Protein AF-0000000071012460 (afdb_homodimer)

Structure (mmCIF, N/CA/C/O backbone):
data_AF-0000000071012460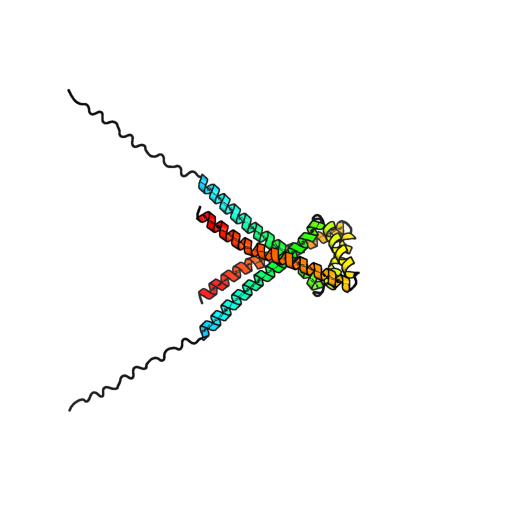-model_v1
#
loop_
_entity.id
_entity.type
_entity.pdbx_description
1 polymer 'Uncharacterized protein'
#
loop_
_atom_site.group_PDB
_atom_site.id
_atom_site.type_symbol
_atom_site.label_atom_id
_atom_site.label_alt_id
_atom_site.label_comp_id
_atom_site.label_asym_id
_atom_site.label_entity_id
_atom_site.label_seq_id
_atom_site.pdbx_PDB_ins_code
_atom_site.Cartn_x
_atom_site.Cartn_y
_atom_site.Cartn_z
_atom_site.occupancy
_atom_site.B_iso_or_equiv
_atom_site.auth_seq_id
_atom_site.auth_comp_id
_atom_site.auth_asym_id
_atom_site.auth_atom_id
_atom_site.pdbx_PDB_model_num
ATOM 1 N N . MET A 1 1 ? 62.719 70.812 33.469 1 39.38 1 MET A N 1
ATOM 2 C CA . MET A 1 1 ? 62.594 69.375 33.25 1 39.38 1 MET A CA 1
ATOM 3 C C . MET A 1 1 ? 61.188 69 32.844 1 39.38 1 MET A C 1
ATOM 5 O O . MET A 1 1 ? 60.25 69.125 33.625 1 39.38 1 MET A O 1
ATOM 9 N N . SER A 1 2 ? 60.781 69.312 31.516 1 46.72 2 SER A N 1
ATOM 10 C CA . SER A 1 2 ? 59.531 69.188 30.734 1 46.72 2 SER A CA 1
ATOM 11 C C . SER A 1 2 ? 59.094 67.75 30.609 1 46.72 2 SER A C 1
ATOM 13 O O . SER A 1 2 ? 59.844 66.938 30.125 1 46.72 2 SER A O 1
ATOM 15 N N . ALA A 1 3 ? 58.281 67.25 31.547 1 54.53 3 ALA A N 1
ATOM 16 C CA . ALA A 1 3 ? 57.594 65.938 31.547 1 54.53 3 ALA A CA 1
ATOM 17 C C . ALA A 1 3 ? 56.844 65.688 30.266 1 54.53 3 ALA A C 1
ATOM 19 O O . ALA A 1 3 ? 55.844 66.375 30 1 54.53 3 ALA A O 1
ATOM 20 N N . THR A 1 4 ? 57.5 65.438 29.062 1 51.94 4 THR A N 1
ATOM 21 C CA . THR A 1 4 ? 56.875 65 27.812 1 51.94 4 THR A CA 1
ATOM 22 C C . THR A 1 4 ? 55.969 63.781 28.062 1 51.94 4 THR A C 1
ATOM 24 O O . THR A 1 4 ? 56.438 62.719 28.422 1 51.94 4 THR A O 1
ATOM 27 N N . HIS A 1 5 ? 54.75 63.969 28.656 1 50.94 5 HIS A N 1
ATOM 28 C CA . HIS A 1 5 ? 53.719 62.938 28.672 1 50.94 5 HIS A CA 1
ATOM 29 C C . HIS A 1 5 ? 53.531 62.312 27.297 1 50.94 5 HIS A C 1
ATOM 31 O O . HIS A 1 5 ? 53.062 62.969 26.375 1 50.94 5 HIS A O 1
ATOM 37 N N . HIS A 1 6 ? 54.438 61.344 26.828 1 52.25 6 HIS A N 1
ATOM 38 C CA . HIS A 1 6 ? 54.25 60.531 25.641 1 52.25 6 HIS A CA 1
ATOM 39 C C . HIS A 1 6 ? 52.812 59.969 25.578 1 52.25 6 HIS A C 1
ATOM 41 O O . HIS A 1 6 ? 52.406 59.25 26.5 1 52.25 6 HIS A O 1
ATOM 47 N N . LEU A 1 7 ? 51.781 60.688 25.062 1 53.88 7 LEU A N 1
ATOM 48 C CA . LEU A 1 7 ? 50.469 60.219 24.672 1 53.88 7 LEU A CA 1
ATOM 49 C C . LEU A 1 7 ? 50.594 58.938 23.859 1 53.88 7 LEU A C 1
ATOM 51 O O . LEU A 1 7 ? 51.125 58.906 22.766 1 53.88 7 LEU A O 1
ATOM 55 N N . ALA A 1 8 ? 50.781 57.719 24.469 1 56.31 8 ALA A N 1
ATOM 56 C CA . ALA A 1 8 ? 50.625 56.438 23.766 1 56.31 8 ALA A CA 1
ATOM 57 C C . ALA A 1 8 ? 49.344 56.406 22.938 1 56.31 8 ALA A C 1
ATOM 59 O O . ALA A 1 8 ? 48.281 56.875 23.375 1 56.31 8 ALA A O 1
ATOM 60 N N . PRO A 1 9 ? 49.406 56.5 21.547 1 55.78 9 PRO A N 1
ATOM 61 C CA . PRO A 1 9 ? 48.219 56.375 20.734 1 55.78 9 PRO A CA 1
ATOM 62 C C . PRO A 1 9 ? 47.344 55.188 21.141 1 55.78 9 PRO A C 1
ATOM 64 O O . PRO A 1 9 ? 47.875 54.125 21.531 1 55.78 9 PRO A O 1
ATOM 67 N N . GLU A 1 10 ? 46.188 55.344 21.828 1 56.31 10 GLU A N 1
ATOM 68 C CA . GLU A 1 10 ? 45.156 54.344 22.062 1 56.31 10 GLU A CA 1
ATOM 69 C C . GLU A 1 10 ? 44.875 53.562 20.781 1 56.31 10 GLU A C 1
ATOM 71 O O . GLU A 1 10 ? 44.312 54.125 19.828 1 56.31 10 GLU A O 1
ATOM 76 N N . ILE A 1 11 ? 45.75 52.688 20.281 1 53.84 11 ILE A N 1
ATOM 77 C CA . ILE A 1 11 ? 45.406 51.781 19.188 1 53.84 11 ILE A CA 1
ATOM 78 C C . ILE A 1 11 ? 44.031 51.188 19.422 1 53.84 11 ILE A C 1
ATOM 80 O O . ILE A 1 11 ? 43.844 50.406 20.359 1 53.84 11 ILE A O 1
ATOM 84 N N . GLU A 1 12 ? 42.906 51.875 19.172 1 53.16 12 GLU A N 1
ATOM 85 C CA . GLU A 1 12 ? 41.562 51.281 19.062 1 53.16 12 GLU A CA 1
ATOM 86 C C . GLU A 1 12 ? 41.625 49.969 18.266 1 53.16 12 GLU A C 1
ATOM 88 O O . GLU A 1 12 ? 42.031 49.969 17.094 1 53.16 12 GLU A O 1
ATOM 93 N N . TRP A 1 13 ? 42 48.781 18.922 1 52.84 13 TRP A N 1
ATOM 94 C CA . TRP A 1 13 ? 41.812 47.469 18.328 1 52.84 13 TRP A CA 1
ATOM 95 C C . TRP A 1 13 ? 40.531 47.406 17.531 1 52.84 13 TRP A C 1
ATOM 97 O O . TRP A 1 13 ? 39.438 47.562 18.094 1 52.84 13 TRP A O 1
ATOM 107 N N . ILE A 1 14 ? 40.469 48.062 16.344 1 52.25 14 ILE A N 1
ATOM 108 C CA . ILE A 1 14 ? 39.375 47.781 15.445 1 52.25 14 ILE A CA 1
ATOM 109 C C . ILE A 1 14 ? 39 46.281 15.5 1 52.25 14 ILE A C 1
ATOM 111 O O . ILE A 1 14 ? 39.844 45.438 15.203 1 52.25 14 ILE A O 1
ATOM 115 N N . ALA A 1 15 ? 38.094 45.875 16.391 1 54.34 15 ALA A N 1
ATOM 116 C CA . ALA A 1 15 ? 37.531 44.531 16.391 1 54.34 15 ALA A CA 1
ATOM 117 C C . ALA A 1 15 ? 37.281 44.031 14.977 1 54.34 15 ALA A C 1
ATOM 119 O O . ALA A 1 15 ? 36.688 44.75 14.164 1 54.34 15 ALA A O 1
ATOM 120 N N . ALA A 1 16 ? 38.188 43.281 14.391 1 54.62 16 ALA A N 1
ATOM 121 C CA . ALA A 1 16 ? 37.969 42.625 13.102 1 54.62 16 ALA A CA 1
ATOM 122 C C . ALA A 1 16 ? 36.531 42.125 12.961 1 54.62 16 ALA A C 1
ATOM 124 O O . ALA A 1 16 ? 35.938 41.719 13.945 1 54.62 16 ALA A O 1
ATOM 125 N N . PRO A 1 17 ? 35.812 42.688 12.016 1 54.38 17 PRO A N 1
ATOM 126 C CA . PRO A 1 17 ? 34.438 42.156 11.789 1 54.38 17 PRO A CA 1
ATOM 127 C C . PRO A 1 17 ? 34.375 40.656 11.883 1 54.38 17 PRO A C 1
ATOM 129 O O . PRO A 1 17 ? 35.312 39.938 11.516 1 54.38 17 PRO A O 1
ATOM 132 N N . ARG A 1 18 ? 33.875 40.125 12.883 1 49.38 18 ARG A N 1
ATOM 133 C CA . ARG A 1 18 ? 33.531 38.688 12.93 1 49.38 18 ARG A CA 1
ATOM 134 C C . ARG A 1 18 ? 33 38.219 11.586 1 49.38 18 ARG A C 1
ATOM 136 O O . ARG A 1 18 ? 32.031 38.75 11.07 1 49.38 18 ARG A O 1
ATOM 143 N N . THR A 1 19 ? 33.781 37.938 10.664 1 47.59 19 THR A N 1
ATOM 144 C CA . THR A 1 19 ? 33.312 37.219 9.492 1 47.59 19 THR A CA 1
ATOM 145 C C . THR A 1 19 ? 32.281 36.156 9.898 1 47.59 19 THR A C 1
ATOM 147 O O . THR A 1 19 ? 32.594 35.281 10.719 1 47.59 19 THR A O 1
ATOM 150 N N . ARG A 1 20 ? 31.078 36.531 10.172 1 49.53 20 ARG A N 1
ATOM 151 C CA . ARG A 1 20 ? 30.031 35.531 10.273 1 49.53 20 ARG A CA 1
ATOM 152 C C . ARG A 1 20 ? 30.312 34.375 9.328 1 49.53 20 ARG A C 1
ATOM 154 O O . ARG A 1 20 ? 30.297 34.531 8.102 1 49.53 20 ARG A O 1
ATOM 161 N N . GLY A 1 21 ? 31.25 33.594 9.461 1 43.91 21 GLY A N 1
ATOM 162 C CA . GLY A 1 21 ? 31.594 32.406 8.688 1 43.91 21 GLY A CA 1
ATOM 163 C C . GLY A 1 21 ? 30.391 31.766 8.008 1 43.91 21 GLY A C 1
ATOM 164 O O . GLY A 1 21 ? 29.266 31.906 8.469 1 43.91 21 GLY A O 1
ATOM 165 N N . TRP A 1 22 ? 30.297 31.688 6.684 1 53.97 22 TRP A N 1
ATOM 166 C CA . TRP A 1 22 ? 29.422 30.984 5.742 1 53.97 22 TRP A CA 1
ATOM 167 C C . TRP A 1 22 ? 28.953 29.656 6.328 1 53.97 22 TRP A C 1
ATOM 169 O O . TRP A 1 22 ? 28.172 28.922 5.695 1 53.97 22 TRP A O 1
ATOM 179 N N . ARG A 1 23 ? 29.594 29.125 7.41 1 57.62 23 ARG A N 1
ATOM 180 C CA . ARG A 1 23 ? 29.406 27.734 7.859 1 57.62 23 ARG A CA 1
ATOM 181 C C . ARG A 1 23 ? 27.969 27.484 8.273 1 57.62 23 ARG A C 1
ATOM 183 O O . ARG A 1 23 ? 27.469 26.359 8.164 1 57.62 23 ARG A O 1
ATOM 190 N N . PRO A 1 24 ? 27.391 28.328 9.07 1 63.03 24 PRO A N 1
ATOM 191 C CA . PRO A 1 24 ? 26.078 27.953 9.602 1 63.03 24 PRO A CA 1
ATOM 192 C C . PRO A 1 24 ? 25.031 27.781 8.508 1 63.03 24 PRO A C 1
ATOM 194 O O . PRO A 1 24 ? 24.141 26.938 8.625 1 63.03 24 PRO A O 1
ATOM 197 N N . ASP A 1 25 ? 25.25 28.547 7.32 1 72.44 25 ASP A N 1
ATOM 198 C CA . ASP A 1 25 ? 24.234 28.562 6.27 1 72.44 25 ASP A CA 1
ATOM 199 C C . ASP A 1 25 ? 24.25 27.25 5.48 1 72.44 25 ASP A C 1
ATOM 201 O O . ASP A 1 25 ? 23.203 26.719 5.141 1 72.44 25 ASP A O 1
ATOM 205 N N . LEU A 1 26 ? 25.516 26.562 5.414 1 81.75 26 LEU A N 1
ATOM 206 C CA . LEU A 1 26 ? 25.594 25.297 4.695 1 81.75 26 LEU A CA 1
ATOM 207 C C . LEU A 1 26 ? 24.969 24.172 5.512 1 81.75 26 LEU A C 1
ATOM 209 O O . LEU A 1 26 ? 24.281 23.297 4.957 1 81.75 26 LEU A O 1
ATOM 213 N N . GLY A 1 27 ? 25.234 24.281 6.793 1 78.06 27 GLY A N 1
ATOM 214 C CA . GLY A 1 27 ? 24.656 23.266 7.676 1 78.06 27 GLY A CA 1
ATOM 215 C C . GLY A 1 27 ? 23.141 23.281 7.668 1 78.06 27 GLY A C 1
ATOM 216 O O . GLY A 1 27 ? 22.516 22.219 7.605 1 78.06 27 GLY A O 1
ATOM 217 N N . GLN A 1 28 ? 22.688 24.5 7.707 1 82.69 28 GLN A N 1
ATOM 218 C CA . GLN A 1 28 ? 21.234 24.656 7.668 1 82.69 28 GLN A CA 1
ATOM 219 C C . GLN A 1 28 ? 20.672 24.219 6.32 1 82.69 28 GLN A C 1
ATOM 221 O O . GLN A 1 28 ? 19.625 23.562 6.266 1 82.69 28 GLN A O 1
ATOM 226 N N . ALA A 1 29 ? 21.406 24.562 5.309 1 85.12 29 ALA A N 1
ATOM 227 C CA . ALA A 1 29 ? 20.984 24.156 3.969 1 85.12 29 ALA A CA 1
ATOM 228 C C . ALA A 1 29 ? 20.984 22.641 3.826 1 85.12 29 ALA A C 1
ATOM 230 O O . ALA A 1 29 ? 20.062 22.062 3.23 1 85.12 29 ALA A O 1
ATOM 231 N N . VAL A 1 30 ? 21.984 22 4.355 1 85.88 30 VAL A N 1
ATOM 232 C CA . VAL A 1 30 ? 22.078 20.531 4.305 1 85.88 30 VAL A CA 1
ATOM 233 C C . VAL A 1 30 ? 20.969 19.906 5.133 1 85.88 30 VAL A C 1
ATOM 235 O O . VAL A 1 30 ? 20.328 18.953 4.703 1 85.88 30 VAL A O 1
ATOM 238 N N . ALA A 1 31 ? 20.766 20.5 6.23 1 82.69 31 ALA A N 1
ATOM 239 C CA . ALA A 1 31 ? 19.703 19.984 7.098 1 82.69 31 ALA A CA 1
ATOM 240 C C . ALA A 1 31 ? 18.344 20.109 6.434 1 82.69 31 ALA A C 1
ATOM 242 O O . ALA A 1 31 ? 17.547 19.172 6.449 1 82.69 31 ALA A O 1
ATOM 243 N N . ASP A 1 32 ? 18.172 21.25 5.859 1 81.44 32 ASP A N 1
ATOM 244 C CA . ASP A 1 32 ? 16.891 21.5 5.191 1 81.44 32 ASP A CA 1
ATOM 245 C C . ASP A 1 32 ? 16.719 20.562 3.998 1 81.44 32 ASP A C 1
ATOM 247 O O . ASP A 1 32 ? 15.633 20.016 3.789 1 81.44 32 ASP A O 1
ATOM 251 N N . THR A 1 33 ? 17.719 20.359 3.289 1 86.88 33 THR A N 1
ATOM 252 C CA . THR A 1 33 ? 17.641 19.484 2.121 1 86.88 33 THR A CA 1
ATOM 253 C C . THR A 1 33 ? 17.422 18.031 2.543 1 86.88 33 THR A C 1
ATOM 255 O O . THR A 1 33 ? 16.656 17.297 1.907 1 86.88 33 THR A O 1
ATOM 258 N N . SER A 1 34 ? 18.125 17.672 3.541 1 86.94 34 SER A N 1
ATOM 259 C CA . SER A 1 34 ? 17.969 16.312 4.035 1 86.94 34 SER A CA 1
ATOM 260 C C . SER A 1 34 ? 16.547 16.047 4.512 1 86.94 34 SER A C 1
ATOM 262 O O . SER A 1 34 ? 15.992 14.977 4.27 1 86.94 34 SER A O 1
ATOM 264 N N . TYR A 1 35 ? 16.078 17.062 5.156 1 81.88 35 TYR A N 1
ATOM 265 C CA . TYR A 1 35 ? 14.719 16.938 5.645 1 81.88 35 TYR A CA 1
ATOM 266 C C . TYR A 1 35 ? 13.742 16.766 4.484 1 81.88 35 TYR A C 1
ATOM 268 O O . TYR A 1 35 ? 12.891 15.867 4.512 1 81.88 35 TYR A O 1
ATOM 276 N N . VAL A 1 36 ? 13.844 17.531 3.508 1 81.5 36 VAL A N 1
ATOM 277 C CA . VAL A 1 36 ? 12.984 17.469 2.334 1 81.5 36 VAL A CA 1
ATOM 278 C C . VAL A 1 36 ? 13.156 16.109 1.641 1 81.5 36 VAL A C 1
ATOM 280 O O . VAL A 1 36 ? 12.18 15.484 1.229 1 81.5 36 VAL A O 1
ATOM 283 N N . ALA A 1 37 ? 14.383 15.688 1.578 1 86.12 37 ALA A N 1
ATOM 284 C CA . ALA A 1 37 ? 14.664 14.414 0.926 1 86.12 37 ALA A CA 1
ATOM 285 C C . ALA A 1 37 ? 14.023 13.258 1.679 1 86.12 37 ALA A C 1
ATOM 287 O O . ALA A 1 37 ? 13.484 12.328 1.064 1 86.12 37 ALA A O 1
ATOM 288 N N . LEU A 1 38 ? 14.086 13.367 2.938 1 83.38 38 LEU A N 1
ATOM 289 C CA . LEU A 1 38 ? 13.508 12.312 3.758 1 83.38 38 LEU A CA 1
ATOM 290 C C . LEU A 1 38 ? 11.992 12.289 3.621 1 83.38 38 LEU A C 1
ATOM 292 O O . LEU A 1 38 ? 11.391 11.219 3.461 1 83.38 38 LEU A O 1
ATOM 296 N N . ARG A 1 39 ? 11.414 13.469 3.602 1 81.88 39 ARG A N 1
ATOM 297 C CA . ARG A 1 39 ? 9.969 13.57 3.459 1 81.88 39 ARG A CA 1
ATOM 298 C C . ARG A 1 39 ? 9.516 13.062 2.096 1 81.88 39 ARG A C 1
ATOM 300 O O . ARG A 1 39 ? 8.516 12.344 1.996 1 81.88 39 ARG A O 1
ATOM 307 N N . LEU A 1 40 ? 10.258 13.375 1.138 1 83.94 40 LEU A N 1
ATOM 308 C CA . LEU A 1 40 ? 9.938 12.945 -0.221 1 83.94 40 LEU A CA 1
ATOM 309 C C . LEU A 1 40 ? 10.109 11.438 -0.374 1 83.94 40 LEU A C 1
ATOM 311 O O . LEU A 1 40 ? 9.32 10.781 -1.055 1 83.94 40 LEU A O 1
ATOM 315 N N . SER A 1 41 ? 11.102 11.023 0.228 1 90.5 41 SER A N 1
ATOM 316 C CA . SER A 1 41 ? 11.336 9.586 0.166 1 90.5 41 SER A CA 1
ATOM 317 C C . SER A 1 41 ? 10.227 8.812 0.868 1 90.5 41 SER A C 1
ATOM 319 O O . SER A 1 41 ? 9.766 7.781 0.368 1 90.5 41 SER A O 1
ATOM 321 N N . GLY A 1 42 ? 9.836 9.281 1.97 1 87.12 42 GLY A N 1
ATOM 322 C CA . GLY A 1 42 ? 8.734 8.664 2.68 1 87.12 42 GLY A CA 1
ATOM 323 C C . GLY A 1 42 ? 7.434 8.68 1.892 1 87.12 42 GLY A C 1
ATOM 324 O O . GLY A 1 42 ? 6.715 7.676 1.854 1 87.12 42 GLY A O 1
ATOM 325 N N . TRP A 1 43 ? 7.184 9.836 1.374 1 87.94 43 TRP A N 1
ATOM 326 C CA . TRP A 1 43 ? 5.992 9.969 0.545 1 87.94 43 TRP A CA 1
ATOM 327 C C . TRP A 1 43 ? 6.043 9.016 -0.643 1 87.94 43 TRP A C 1
ATOM 329 O O . TRP A 1 43 ? 5.055 8.344 -0.949 1 87.94 43 TRP A O 1
ATOM 339 N N . LEU A 1 44 ? 7.148 8.859 -1.276 1 92.06 44 LEU A N 1
ATOM 340 C CA . LEU A 1 44 ? 7.328 7.992 -2.438 1 92.06 44 LEU A CA 1
ATOM 341 C C . LEU A 1 44 ? 7.184 6.527 -2.051 1 92.06 44 LEU A C 1
ATOM 343 O O . LEU A 1 44 ? 6.531 5.754 -2.758 1 92.06 44 LEU A O 1
ATOM 347 N N . LEU A 1 45 ? 7.828 6.223 -0.978 1 93.62 45 LEU A N 1
ATOM 348 C CA . LEU A 1 45 ? 7.742 4.852 -0.487 1 93.62 45 LEU A CA 1
ATOM 349 C C . LEU A 1 45 ? 6.305 4.5 -0.117 1 93.62 45 LEU A C 1
ATOM 351 O O . LEU A 1 45 ? 5.801 3.439 -0.501 1 93.62 45 LEU A O 1
ATOM 355 N N . GLY A 1 46 ? 5.703 5.395 0.58 1 93.88 46 GLY A N 1
ATOM 356 C CA . GLY A 1 46 ? 4.309 5.184 0.938 1 93.88 46 GLY A CA 1
ATOM 357 C C . GLY A 1 46 ? 3.395 5.074 -0.266 1 93.88 46 GLY A C 1
ATOM 358 O O . GLY A 1 46 ? 2.504 4.223 -0.3 1 93.88 46 GLY A O 1
ATOM 359 N N . THR A 1 47 ? 3.602 5.934 -1.223 1 95.81 47 THR A N 1
ATOM 360 C CA . THR A 1 47 ? 2.812 5.906 -2.449 1 95.81 47 THR A CA 1
ATOM 361 C C . THR A 1 47 ? 3.057 4.613 -3.223 1 95.81 47 THR A C 1
ATOM 363 O O . THR A 1 47 ? 2.117 3.998 -3.729 1 95.81 47 THR A O 1
ATOM 366 N N . GLY A 1 48 ? 4.32 4.281 -3.275 1 97.12 48 GLY A N 1
ATOM 367 C CA . GLY A 1 48 ? 4.664 3.037 -3.941 1 97.12 48 GLY A CA 1
ATOM 368 C C . GLY A 1 48 ? 4.031 1.819 -3.297 1 97.12 48 GLY A C 1
ATOM 369 O O . GLY A 1 48 ? 3.465 0.969 -3.988 1 97.12 48 GLY A O 1
ATOM 370 N N . LEU A 1 49 ? 4.098 1.767 -1.993 1 97.44 49 LEU A N 1
ATOM 371 C CA . LEU A 1 49 ? 3.5 0.652 -1.266 1 97.44 49 LEU A CA 1
ATOM 372 C C . LEU A 1 49 ? 1.985 0.631 -1.449 1 97.44 49 LEU A C 1
ATOM 374 O O . LEU A 1 49 ? 1.4 -0.427 -1.694 1 97.44 49 LEU A O 1
ATOM 378 N N . ALA A 1 50 ? 1.434 1.746 -1.368 1 97.62 50 ALA A N 1
ATOM 379 C CA . ALA A 1 50 ? -0.014 1.83 -1.541 1 97.62 50 ALA A CA 1
ATOM 380 C C . ALA A 1 50 ? -0.422 1.42 -2.953 1 97.62 50 ALA A C 1
ATOM 382 O O . ALA A 1 50 ? -1.46 0.781 -3.146 1 97.62 50 ALA A O 1
ATOM 383 N N . SER A 1 51 ? 0.337 1.854 -3.891 1 97.75 51 SER A N 1
ATOM 384 C CA . SER A 1 51 ? 0.027 1.5 -5.273 1 97.75 51 SER A CA 1
ATOM 385 C C . SER A 1 51 ? 0.11 -0.008 -5.488 1 97.75 51 SER A C 1
ATOM 387 O O . SER A 1 51 ? -0.702 -0.581 -6.219 1 97.75 51 SER A O 1
ATOM 389 N N . LEU A 1 52 ? 1.096 -0.629 -4.895 1 97.88 52 LEU A N 1
ATOM 390 C CA . LEU A 1 52 ? 1.164 -2.086 -4.938 1 97.88 52 LEU A CA 1
ATOM 391 C C . LEU A 1 52 ? -0.054 -2.707 -4.262 1 97.88 52 LEU A C 1
ATOM 393 O O . LEU A 1 52 ? -0.567 -3.73 -4.719 1 97.88 52 LEU A O 1
ATOM 397 N N . GLY A 1 53 ? -0.468 -2.15 -3.189 1 98.19 53 GLY A N 1
ATOM 398 C CA . GLY A 1 53 ? -1.682 -2.588 -2.52 1 98.19 53 GLY A CA 1
ATOM 399 C C . GLY A 1 53 ? -2.916 -2.49 -3.396 1 98.19 53 GLY A C 1
ATOM 400 O O . GLY A 1 53 ? -3.742 -3.406 -3.42 1 98.19 53 GLY A O 1
ATOM 401 N N . VAL A 1 54 ? -3.014 -1.426 -4.102 1 97.38 54 VAL A N 1
ATOM 402 C CA . VAL A 1 54 ? -4.137 -1.245 -5.02 1 97.38 54 VAL A CA 1
ATOM 403 C C . VAL A 1 54 ? -4.102 -2.326 -6.098 1 97.38 54 VAL A C 1
ATOM 405 O O . VAL A 1 54 ? -5.141 -2.881 -6.461 1 97.38 54 VAL A O 1
ATOM 408 N N . PHE A 1 55 ? -2.924 -2.584 -6.578 1 97.06 55 PHE A N 1
ATOM 409 C CA . PHE A 1 55 ? -2.75 -3.645 -7.566 1 97.06 55 PHE A CA 1
ATOM 410 C C . PHE A 1 55 ? -3.229 -4.98 -7.016 1 97.06 55 PHE A C 1
ATOM 412 O O . PHE A 1 55 ? -3.932 -5.727 -7.699 1 97.06 55 PHE A O 1
ATOM 419 N N . ALA A 1 56 ? -2.922 -5.262 -5.789 1 96.38 56 ALA A N 1
ATOM 420 C CA . ALA A 1 56 ? -3.369 -6.488 -5.133 1 96.38 56 ALA A CA 1
ATOM 421 C C . ALA A 1 56 ? -4.887 -6.504 -4.977 1 96.38 56 ALA A C 1
ATOM 423 O O . ALA A 1 56 ? -5.523 -7.547 -5.152 1 96.38 56 ALA A O 1
ATOM 424 N N . LEU A 1 57 ? -5.492 -5.379 -4.676 1 96.25 57 LEU A N 1
ATOM 425 C CA . LEU A 1 57 ? -6.938 -5.277 -4.516 1 96.25 57 LEU A CA 1
ATOM 426 C C . LEU A 1 57 ? -7.652 -5.582 -5.828 1 96.25 57 LEU A C 1
ATOM 428 O O . LEU A 1 57 ? -8.758 -6.125 -5.824 1 96.25 57 LEU A O 1
ATOM 432 N N . PHE A 1 58 ? -7.066 -5.211 -6.93 1 95.81 58 PHE A N 1
ATOM 433 C CA . PHE A 1 58 ? -7.629 -5.539 -8.234 1 95.81 58 PHE A CA 1
ATOM 434 C C . PHE A 1 58 ? -7.824 -7.043 -8.375 1 95.81 58 PHE A C 1
ATOM 436 O O . PHE A 1 58 ? -8.883 -7.496 -8.812 1 95.81 58 PHE A O 1
ATOM 443 N N . PHE A 1 59 ? -6.812 -7.828 -7.969 1 95.94 59 PHE A N 1
ATOM 444 C CA . PHE A 1 59 ? -6.922 -9.281 -8.07 1 95.94 59 PHE A CA 1
ATOM 445 C C . PHE A 1 59 ? -7.949 -9.812 -7.078 1 95.94 59 PHE A C 1
ATOM 447 O O . PHE A 1 59 ? -8.633 -10.797 -7.355 1 95.94 59 PHE A O 1
ATOM 454 N N . LEU A 1 60 ? -8.055 -9.195 -5.898 1 96.19 60 LEU A N 1
ATOM 455 C CA . LEU A 1 60 ? -9.094 -9.578 -4.945 1 96.19 60 LEU A CA 1
ATOM 456 C C . LEU A 1 60 ? -10.484 -9.344 -5.527 1 96.19 60 LEU A C 1
ATOM 458 O O . LEU A 1 60 ? -11.375 -10.18 -5.383 1 96.19 60 LEU A O 1
ATOM 462 N N . MET A 1 61 ? -10.578 -8.25 -6.195 1 97 61 MET A N 1
ATOM 463 C CA . MET A 1 61 ? -11.852 -7.918 -6.824 1 97 61 MET A CA 1
ATOM 464 C C . MET A 1 61 ? -12.188 -8.906 -7.938 1 97 61 MET A C 1
ATOM 466 O O . MET A 1 61 ? -13.328 -9.344 -8.062 1 97 61 MET A O 1
ATOM 470 N N . LEU A 1 62 ? -11.234 -9.25 -8.711 1 95.81 62 LEU A N 1
ATOM 471 C CA . LEU A 1 62 ? -11.422 -10.25 -9.758 1 95.81 62 LEU A CA 1
ATOM 472 C C . LEU A 1 62 ? -11.875 -11.578 -9.164 1 95.81 62 LEU A C 1
ATOM 474 O O . LEU A 1 62 ? -12.648 -12.312 -9.789 1 95.81 62 LEU A O 1
ATOM 478 N N . GLY A 1 63 ? -11.383 -11.898 -8.039 1 97.81 63 GLY A N 1
ATOM 479 C CA . GLY A 1 63 ? -11.719 -13.141 -7.363 1 97.81 63 GLY A CA 1
ATOM 480 C C . GLY A 1 63 ? -12.969 -13.031 -6.512 1 97.81 63 GLY A C 1
ATOM 481 O O . GLY A 1 63 ? -13.211 -13.875 -5.641 1 97.81 63 GLY A O 1
ATOM 482 N N . ASN A 1 64 ? -13.656 -11.938 -6.664 1 97.25 64 ASN A N 1
ATOM 483 C CA . ASN A 1 64 ? -14.906 -11.688 -5.949 1 97.25 64 ASN A CA 1
ATOM 484 C C . ASN A 1 64 ? -14.688 -11.633 -4.438 1 97.25 64 ASN A C 1
ATOM 486 O O . ASN A 1 64 ? -15.523 -12.102 -3.668 1 97.25 64 ASN A O 1
ATOM 490 N N . PHE A 1 65 ? -13.602 -11.359 -4.078 1 95.62 65 PHE A N 1
ATOM 491 C CA . PHE A 1 65 ? -13.211 -11.156 -2.688 1 95.62 65 PHE A CA 1
ATOM 492 C C . PHE A 1 65 ? -13.266 -12.477 -1.919 1 95.62 65 PHE A C 1
ATOM 494 O O . PHE A 1 65 ? -13.516 -12.484 -0.712 1 95.62 65 PHE A O 1
ATOM 501 N N . THR A 1 66 ? -13.039 -13.539 -2.676 1 96.56 66 THR A N 1
ATOM 502 C CA . THR A 1 66 ? -12.867 -14.852 -2.055 1 96.56 66 THR A CA 1
ATOM 503 C C . THR A 1 66 ? -11.422 -15.32 -2.17 1 96.56 66 THR A C 1
ATOM 505 O O . THR A 1 66 ? -10.758 -15.062 -3.174 1 96.56 66 THR A O 1
ATOM 508 N N . PRO A 1 67 ? -10.984 -16.047 -1.145 1 96.56 67 PRO A N 1
ATOM 509 C CA . PRO A 1 67 ? -9.617 -16.562 -1.233 1 96.56 67 PRO A CA 1
ATOM 510 C C . PRO A 1 67 ? -9.414 -17.484 -2.432 1 96.56 67 PRO A C 1
ATOM 512 O O . PRO A 1 67 ? -8.398 -17.391 -3.127 1 96.56 67 PRO A O 1
ATOM 515 N N . LEU A 1 68 ? -10.375 -18.344 -2.633 1 97.12 68 LEU A N 1
ATOM 516 C CA . LEU A 1 68 ? -10.258 -19.281 -3.748 1 97.12 68 LEU A CA 1
ATOM 517 C C . LEU A 1 68 ? -10.195 -18.531 -5.078 1 97.12 68 LEU A C 1
ATOM 519 O O . LEU A 1 68 ? -9.367 -18.859 -5.938 1 97.12 68 LEU A O 1
ATOM 523 N N . GLY A 1 69 ? -11.047 -17.578 -5.242 1 97.44 69 GLY A N 1
ATOM 524 C CA . GLY A 1 69 ? -11.023 -16.781 -6.457 1 97.44 69 GLY A CA 1
ATOM 525 C C . GLY A 1 69 ? -9.719 -16.031 -6.648 1 97.44 69 GLY A C 1
ATOM 526 O O . GLY A 1 69 ? -9.148 -16.031 -7.742 1 97.44 69 GLY A O 1
ATOM 527 N N . PHE A 1 70 ? -9.297 -15.461 -5.598 1 97.44 70 PHE A N 1
ATOM 528 C CA . PHE A 1 70 ? -8.055 -14.703 -5.641 1 97.44 70 PHE A CA 1
ATOM 529 C C . PHE A 1 70 ? -6.887 -15.594 -6.039 1 97.44 70 PHE A C 1
ATOM 531 O O . PHE A 1 70 ? -6.172 -15.297 -7 1 97.44 70 PHE A O 1
ATOM 538 N N . PHE A 1 71 ? -6.684 -16.734 -5.434 1 97.94 71 PHE A N 1
ATOM 539 C CA . PHE A 1 71 ? -5.543 -17.625 -5.648 1 97.94 71 PHE A CA 1
ATOM 540 C C . PHE A 1 71 ? -5.648 -18.312 -6.996 1 97.94 71 PHE A C 1
ATOM 542 O O . PHE A 1 71 ? -4.633 -18.609 -7.629 1 97.94 71 PHE A O 1
ATOM 549 N N . SER A 1 72 ? -6.871 -18.531 -7.496 1 97.88 72 SER A N 1
ATOM 550 C CA . SER A 1 72 ? -7.035 -19.094 -8.836 1 97.88 72 SER A CA 1
ATOM 551 C C . SER A 1 72 ? -6.516 -18.125 -9.898 1 97.88 72 SER A C 1
ATOM 553 O O . SER A 1 72 ? -5.801 -18.531 -10.82 1 97.88 72 SER A O 1
ATOM 555 N N . HIS A 1 73 ? -6.812 -16.875 -9.68 1 96.75 73 HIS A N 1
ATOM 556 C CA . HIS A 1 73 ? -6.387 -15.867 -10.656 1 96.75 73 HIS A CA 1
ATOM 557 C C . HIS A 1 73 ? -4.875 -15.672 -10.625 1 96.75 73 HIS A C 1
ATOM 559 O O . HIS A 1 73 ? -4.227 -15.641 -11.672 1 96.75 73 HIS A O 1
ATOM 565 N N . ILE A 1 74 ? -4.293 -15.555 -9.484 1 96.12 74 ILE A N 1
ATOM 566 C CA . ILE A 1 74 ? -2.854 -15.32 -9.422 1 96.12 74 ILE A CA 1
ATOM 567 C C . ILE A 1 74 ? -2.104 -16.594 -9.805 1 96.12 74 ILE A C 1
ATOM 569 O O . ILE A 1 74 ? -1.029 -16.531 -10.406 1 96.12 74 ILE A O 1
ATOM 573 N N . GLY A 1 75 ? -2.68 -17.781 -9.43 1 97.25 75 GLY A N 1
ATOM 574 C CA . GLY A 1 75 ? -2.104 -19.031 -9.883 1 97.25 75 GLY A CA 1
ATOM 575 C C . GLY A 1 75 ? -2.059 -19.156 -11.398 1 97.25 75 GLY A C 1
ATOM 576 O O . GLY A 1 75 ? -1.034 -19.547 -11.961 1 97.25 75 GLY A O 1
ATOM 577 N N . ASN A 1 76 ? -3.193 -18.828 -12 1 97.38 76 ASN A N 1
ATOM 578 C CA . ASN A 1 76 ? -3.277 -18.875 -13.461 1 97.38 76 ASN A CA 1
ATOM 579 C C . ASN A 1 76 ? -2.299 -17.906 -14.109 1 97.38 76 ASN A C 1
ATOM 581 O O . ASN A 1 76 ? -1.6 -18.25 -15.055 1 97.38 76 ASN A O 1
ATOM 585 N N . LEU A 1 77 ? -2.225 -16.75 -13.57 1 96.88 77 LEU A N 1
ATOM 586 C CA . LEU A 1 77 ? -1.321 -15.727 -14.086 1 96.88 77 LEU A CA 1
ATOM 587 C C . LEU A 1 77 ? 0.132 -16.172 -13.953 1 96.88 77 LEU A C 1
ATOM 589 O O . LEU A 1 77 ? 0.915 -16.031 -14.898 1 96.88 77 LEU A O 1
ATOM 593 N N . GLY A 1 78 ? 0.491 -16.688 -12.805 1 97.69 78 GLY A N 1
ATOM 594 C CA . GLY A 1 78 ? 1.85 -17.156 -12.586 1 97.69 78 GLY A CA 1
ATOM 595 C C . GLY A 1 78 ? 2.24 -18.297 -13.5 1 97.69 78 GLY A C 1
ATOM 596 O O . GLY A 1 78 ? 3.324 -18.297 -14.086 1 97.69 78 GLY A O 1
ATOM 597 N N . THR A 1 79 ? 1.368 -19.219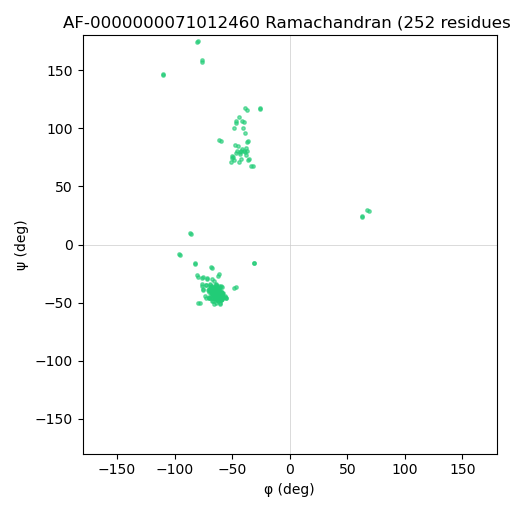 -13.641 1 96.81 79 THR A N 1
ATOM 598 C CA . THR A 1 79 ? 1.627 -20.375 -14.469 1 96.81 79 THR A CA 1
ATOM 599 C C . THR A 1 79 ? 1.797 -19.984 -15.93 1 96.81 79 THR A C 1
ATOM 601 O O . THR A 1 79 ? 2.729 -20.438 -16.594 1 96.81 79 THR A O 1
ATOM 604 N N . ARG A 1 80 ? 0.97 -19.078 -16.375 1 97.44 80 ARG A N 1
ATOM 605 C CA . ARG A 1 80 ? 1.045 -18.641 -17.766 1 97.44 80 ARG A CA 1
ATOM 606 C C . ARG A 1 80 ? 2.312 -17.812 -18.016 1 97.44 80 ARG A C 1
ATOM 608 O O . ARG A 1 80 ? 2.924 -17.922 -19.078 1 97.44 80 ARG A O 1
ATOM 615 N N . PHE A 1 81 ? 2.645 -17 -17.047 1 98.12 81 PHE A N 1
ATOM 616 C CA . PHE A 1 81 ? 3.85 -16.203 -17.188 1 98.12 81 PHE A CA 1
ATOM 617 C C . PHE A 1 81 ? 5.086 -17.078 -17.281 1 98.12 81 PHE A C 1
ATOM 619 O O . PHE A 1 81 ? 5.945 -16.859 -18.141 1 98.12 81 PHE A O 1
ATOM 626 N N . VAL A 1 82 ? 5.168 -18.078 -16.391 1 97.12 82 VAL A N 1
ATOM 627 C CA . VAL A 1 82 ? 6.336 -18.938 -16.328 1 97.12 82 VAL A CA 1
ATOM 628 C C . VAL A 1 82 ? 6.426 -19.797 -17.594 1 97.12 82 VAL A C 1
ATOM 630 O O . VAL A 1 82 ? 7.523 -20.062 -18.078 1 97.12 82 VAL A O 1
ATOM 633 N N . ALA A 1 83 ? 5.348 -20.094 -18.156 1 97.5 83 ALA A N 1
ATOM 634 C CA . ALA A 1 83 ? 5.293 -20.953 -19.344 1 97.5 83 ALA A CA 1
ATOM 635 C C . ALA A 1 83 ? 5.57 -20.156 -20.609 1 97.5 83 ALA A C 1
ATOM 637 O O . ALA A 1 83 ? 5.879 -20.734 -21.656 1 97.5 83 ALA A O 1
ATOM 638 N N . ALA A 1 84 ? 5.488 -18.844 -20.531 1 97.88 84 ALA A N 1
ATOM 639 C CA . ALA A 1 84 ? 5.602 -18 -21.719 1 97.88 84 ALA A CA 1
ATOM 640 C C . ALA A 1 84 ? 7.055 -17.875 -22.172 1 97.88 84 ALA A C 1
ATOM 642 O O . ALA A 1 84 ? 7.973 -18.016 -21.359 1 97.88 84 ALA A O 1
ATOM 643 N N . ASP A 1 85 ? 7.262 -17.531 -23.422 1 97.25 85 ASP A N 1
ATOM 644 C CA . ASP A 1 85 ? 8.609 -17.281 -23.938 1 97.25 85 ASP A CA 1
ATOM 645 C C . ASP A 1 85 ? 9.078 -15.875 -23.562 1 97.25 85 ASP A C 1
ATOM 647 O O . ASP A 1 85 ? 8.312 -15.078 -23.016 1 97.25 85 ASP A O 1
ATOM 651 N N . GLU A 1 86 ? 10.273 -15.625 -23.875 1 96.56 86 GLU A N 1
ATOM 652 C CA . GLU A 1 86 ? 10.914 -14.398 -23.406 1 96.56 86 GLU A CA 1
ATOM 653 C C . GLU A 1 86 ? 10.234 -13.164 -24 1 96.56 86 GLU A C 1
ATOM 655 O O . GLU A 1 86 ? 10.062 -12.156 -23.312 1 96.56 86 GLU A O 1
ATOM 660 N N . ALA A 1 87 ? 9.867 -13.219 -25.219 1 97.06 87 ALA A N 1
ATOM 661 C CA . ALA A 1 87 ? 9.234 -12.086 -25.891 1 97.06 87 ALA A CA 1
ATOM 662 C C . ALA A 1 87 ? 7.879 -11.766 -25.266 1 97.06 87 ALA A C 1
ATOM 664 O O . ALA A 1 87 ? 7.547 -10.594 -25.062 1 97.06 87 ALA A O 1
ATOM 665 N N . ARG A 1 88 ? 7.148 -12.734 -24.984 1 97.56 88 ARG A N 1
ATOM 666 C CA . ARG A 1 88 ? 5.832 -12.57 -24.375 1 97.56 88 ARG A CA 1
ATOM 667 C C . ARG A 1 88 ? 5.953 -12.055 -22.953 1 97.56 88 ARG A C 1
ATOM 669 O O . ARG A 1 88 ? 5.156 -11.227 -22.516 1 97.56 88 ARG A O 1
ATOM 676 N N . ARG A 1 89 ? 6.945 -12.484 -22.234 1 97.62 89 ARG A N 1
ATOM 677 C CA . ARG A 1 89 ? 7.191 -11.984 -20.891 1 97.62 89 ARG A CA 1
ATOM 678 C C . ARG A 1 89 ? 7.531 -10.5 -20.906 1 97.62 89 ARG A C 1
ATOM 680 O O . ARG A 1 89 ? 7.035 -9.734 -20.078 1 97.62 89 ARG A O 1
ATOM 687 N N . ALA A 1 90 ? 8.32 -10.211 -21.844 1 96.94 90 ALA A N 1
ATOM 688 C CA . ALA A 1 90 ? 8.719 -8.812 -21.969 1 96.94 90 ALA A CA 1
ATOM 689 C C . ALA A 1 90 ? 7.516 -7.926 -22.281 1 96.94 90 ALA A C 1
ATOM 691 O O . ALA A 1 90 ? 7.375 -6.84 -21.703 1 96.94 90 ALA A O 1
ATOM 692 N N . ALA A 1 91 ? 6.691 -8.445 -23.125 1 97.12 91 ALA A N 1
ATOM 693 C CA . ALA A 1 91 ? 5.488 -7.699 -23.484 1 97.12 91 ALA A CA 1
ATOM 694 C C . ALA A 1 91 ? 4.551 -7.562 -22.281 1 97.12 91 ALA A C 1
ATOM 696 O O . ALA A 1 91 ? 3.986 -6.488 -22.062 1 97.12 91 ALA A O 1
ATOM 697 N N . PHE A 1 92 ? 4.418 -8.633 -21.625 1 97.94 92 PHE A N 1
ATOM 698 C CA . PHE A 1 92 ? 3.57 -8.617 -20.438 1 97.94 92 PHE A CA 1
ATOM 699 C C . PHE A 1 92 ? 4.113 -7.648 -19.391 1 97.94 92 PHE A C 1
ATOM 701 O O . PHE A 1 92 ? 3.359 -6.863 -18.812 1 97.94 92 PHE A O 1
ATOM 708 N N . MET A 1 93 ? 5.406 -7.605 -19.203 1 97.06 93 MET A N 1
ATOM 709 C CA . MET A 1 93 ? 6.004 -6.719 -18.219 1 97.06 93 MET A CA 1
ATOM 710 C C . MET A 1 93 ? 5.844 -5.258 -18.625 1 97.06 93 MET A C 1
ATOM 712 O O . MET A 1 93 ? 5.691 -4.387 -17.766 1 97.06 93 MET A O 1
ATOM 716 N N . GLY A 1 94 ? 5.93 -5.043 -19.891 1 97.12 94 GLY A N 1
ATOM 717 C CA . GLY A 1 94 ? 5.602 -3.711 -20.375 1 97.12 94 GLY A CA 1
ATOM 718 C C . GLY A 1 94 ? 4.223 -3.248 -19.953 1 97.12 94 GLY A C 1
ATOM 719 O O . GLY A 1 94 ? 4.051 -2.113 -19.5 1 97.12 94 GLY A O 1
ATOM 720 N N . GLN A 1 95 ? 3.271 -4.168 -20.125 1 97.19 95 GLN A N 1
ATOM 721 C CA . GLN A 1 95 ? 1.902 -3.855 -19.734 1 97.19 95 GLN A CA 1
ATOM 722 C C . GLN A 1 95 ? 1.799 -3.658 -18.219 1 97.19 95 GLN A C 1
ATOM 724 O O . GLN A 1 95 ? 1.114 -2.746 -17.75 1 97.19 95 GLN A O 1
ATOM 729 N N . VAL A 1 96 ? 2.432 -4.5 -17.438 1 96.88 96 VAL A N 1
ATOM 730 C CA . VAL A 1 96 ? 2.414 -4.402 -15.984 1 96.88 96 VAL A CA 1
ATOM 731 C C . VAL A 1 96 ? 2.986 -3.055 -15.555 1 96.88 96 VAL A C 1
ATOM 733 O O . VAL A 1 96 ? 2.441 -2.398 -14.664 1 96.88 96 VAL A O 1
ATOM 736 N N . HIS A 1 97 ? 4.066 -2.57 -16.219 1 96.38 97 HIS A N 1
ATOM 737 C CA . HIS A 1 97 ? 4.688 -1.293 -15.875 1 96.38 97 HIS A CA 1
ATOM 738 C C . HIS A 1 97 ? 3.746 -0.13 -16.188 1 96.38 97 HIS A C 1
ATOM 740 O O . HIS A 1 97 ? 3.656 0.822 -15.406 1 96.38 97 HIS A O 1
ATOM 746 N N . VAL A 1 98 ? 3.027 -0.242 -17.219 1 97.56 98 VAL A N 1
ATOM 747 C CA . VAL A 1 98 ? 2.082 0.807 -17.594 1 97.56 98 VAL A CA 1
ATOM 748 C C . VAL A 1 98 ? 0.959 0.873 -16.562 1 97.56 98 VAL A C 1
ATOM 750 O O . VAL A 1 98 ? 0.624 1.952 -16.062 1 97.56 98 VAL A O 1
ATOM 753 N N . VAL A 1 99 ? 0.414 -0.26 -16.25 1 97.81 99 VAL A N 1
ATOM 754 C CA . VAL A 1 99 ? -0.681 -0.326 -15.289 1 97.81 99 VAL A CA 1
ATOM 755 C C . VAL A 1 99 ? -0.209 0.196 -13.938 1 97.81 99 VAL A C 1
ATOM 757 O O . VAL A 1 99 ? -0.889 1.011 -13.305 1 97.81 99 VAL A O 1
ATOM 760 N N . GLN A 1 100 ? 0.983 -0.277 -13.555 1 97.88 100 GLN A N 1
ATOM 761 C CA . GLN A 1 100 ? 1.528 0.15 -12.266 1 97.88 100 GLN A CA 1
ATOM 762 C C . GLN A 1 100 ? 1.79 1.653 -12.258 1 97.88 100 GLN A C 1
ATOM 764 O O . GLN A 1 100 ? 1.579 2.316 -11.234 1 97.88 100 GLN A O 1
ATOM 769 N N . ALA A 1 101 ? 2.232 2.236 -13.367 1 97.69 101 ALA A N 1
ATOM 770 C CA . ALA A 1 101 ? 2.494 3.67 -13.461 1 97.69 101 ALA A CA 1
ATOM 771 C C . ALA A 1 101 ? 1.206 4.473 -13.32 1 97.69 101 ALA A C 1
ATOM 773 O O . ALA A 1 101 ? 1.184 5.512 -12.656 1 97.69 101 ALA A O 1
ATOM 774 N N . VAL A 1 102 ? 0.17 3.988 -13.93 1 97.81 102 VAL A N 1
ATOM 775 C CA . VAL A 1 102 ? -1.129 4.648 -13.844 1 97.81 102 VAL A CA 1
ATOM 776 C C . VAL A 1 102 ? -1.638 4.605 -12.406 1 97.81 102 VAL A C 1
ATOM 778 O O . VAL A 1 102 ? -2.057 5.625 -11.859 1 97.81 102 VAL A O 1
ATOM 781 N N . ILE A 1 103 ? -1.53 3.42 -11.82 1 98.06 103 ILE A N 1
ATOM 782 C CA . ILE A 1 103 ? -1.981 3.254 -10.445 1 98.06 103 ILE A CA 1
ATOM 783 C C . ILE A 1 103 ? -1.154 4.145 -9.516 1 98.06 103 ILE A C 1
ATOM 785 O O . ILE A 1 103 ? -1.697 4.793 -8.617 1 98.06 103 ILE A O 1
ATOM 789 N N . PHE A 1 104 ? 0.09 4.152 -9.734 1 97.56 104 PHE A N 1
ATOM 790 C CA . PHE A 1 104 ? 0.975 4.996 -8.938 1 97.56 104 PHE A CA 1
ATOM 791 C C . PHE A 1 104 ? 0.594 6.465 -9.07 1 97.56 104 PHE A C 1
ATOM 793 O O . PHE A 1 104 ? 0.498 7.18 -8.078 1 97.56 104 PHE A O 1
ATOM 800 N N . GLY A 1 105 ? 0.402 6.898 -10.297 1 95.88 105 GLY A N 1
ATOM 801 C CA . GLY A 1 105 ? 0.017 8.281 -10.539 1 95.88 105 GLY A CA 1
ATOM 802 C C . GLY A 1 105 ? -1.284 8.664 -9.859 1 95.88 105 GLY A C 1
ATOM 803 O O . GLY A 1 105 ? -1.376 9.727 -9.242 1 95.88 105 GLY A O 1
ATOM 804 N N . LEU A 1 106 ? -2.305 7.816 -9.945 1 95.69 106 LEU A N 1
ATOM 805 C CA . LEU A 1 106 ? -3.605 8.062 -9.328 1 95.69 106 LEU A CA 1
ATOM 806 C C . LEU A 1 106 ? -3.488 8.102 -7.812 1 95.69 106 LEU A C 1
ATOM 808 O O . LEU A 1 106 ? -4.098 8.961 -7.164 1 95.69 106 LEU A O 1
ATOM 812 N N . THR A 1 107 ? -2.676 7.203 -7.238 1 96.19 107 THR A N 1
ATOM 813 C CA . THR A 1 107 ? -2.453 7.156 -5.797 1 96.19 107 THR A CA 1
ATOM 814 C C . THR A 1 107 ? -1.71 8.398 -5.324 1 96.19 107 THR A C 1
ATOM 816 O O . THR A 1 107 ? -2.043 8.969 -4.281 1 96.19 107 THR A O 1
ATOM 819 N N . ALA A 1 108 ? -0.792 8.758 -6.141 1 94.12 108 ALA A N 1
ATOM 820 C CA . ALA A 1 108 ? -0.02 9.953 -5.828 1 94.12 108 ALA A CA 1
ATOM 821 C C . ALA A 1 108 ? -0.915 11.195 -5.801 1 94.12 108 ALA A C 1
ATOM 823 O O . ALA A 1 108 ? -0.819 12.016 -4.891 1 94.12 108 ALA A O 1
ATOM 824 N N . LEU A 1 109 ? -1.79 11.258 -6.805 1 92.06 109 LEU A N 1
ATOM 825 C CA . LEU A 1 109 ? -2.717 12.375 -6.887 1 92.06 109 LEU A CA 1
ATOM 826 C C . LEU A 1 109 ? -3.689 12.367 -5.715 1 92.06 109 LEU A C 1
ATOM 828 O O . LEU A 1 109 ? -3.947 13.414 -5.109 1 92.06 109 LEU A O 1
ATOM 832 N N . ALA A 1 110 ? -4.211 11.203 -5.434 1 90.25 110 ALA A N 1
ATOM 833 C CA . ALA A 1 110 ? -5.168 11.062 -4.34 1 90.25 110 ALA A CA 1
ATOM 834 C C . ALA A 1 110 ? -4.531 11.43 -3.004 1 90.25 110 ALA A C 1
ATOM 836 O O . ALA A 1 110 ? -5.172 12.055 -2.152 1 90.25 110 ALA A O 1
ATOM 837 N N . ARG A 1 111 ? -3.352 11.102 -2.814 1 85.94 111 ARG A N 1
ATOM 838 C CA . ARG A 1 111 ? -2.65 11.359 -1.561 1 85.94 111 ARG A CA 1
ATOM 839 C C . ARG A 1 111 ? -2.25 12.828 -1.453 1 85.94 111 ARG A C 1
ATOM 841 O O . ARG A 1 111 ? -2.186 13.383 -0.354 1 85.94 111 ARG A O 1
ATOM 848 N N . GLY A 1 112 ? -1.92 13.336 -2.568 1 79.69 112 GLY A N 1
ATOM 849 C CA . GLY A 1 112 ? -1.564 14.742 -2.58 1 79.69 112 GLY A CA 1
ATOM 850 C C . GLY A 1 112 ? -2.77 15.664 -2.545 1 79.69 112 GLY A C 1
ATOM 851 O O . GLY A 1 112 ? -2.781 16.656 -1.811 1 79.69 112 GLY A O 1
ATOM 852 N N . ARG A 1 113 ? -3.592 15.391 -3.369 1 69.75 113 ARG A N 1
ATOM 853 C CA . ARG A 1 113 ? -4.801 16.203 -3.48 1 69.75 113 ARG A CA 1
ATOM 854 C C . ARG A 1 113 ? -5.637 16.109 -2.209 1 69.75 113 ARG A C 1
ATOM 856 O O . ARG A 1 113 ? -6.191 17.125 -1.753 1 69.75 113 ARG A O 1
ATOM 863 N N . LEU A 1 114 ? -5.824 14.875 -1.88 1 57.84 114 LEU A N 1
ATOM 864 C CA . LEU A 1 114 ? -6.586 14.727 -0.644 1 57.84 114 LEU A CA 1
ATOM 865 C C . LEU A 1 114 ? -6.023 15.633 0.449 1 57.84 114 LEU A C 1
ATOM 867 O O . LEU A 1 114 ? -6.785 16.25 1.206 1 57.84 114 LEU A O 1
ATOM 871 N N . LEU A 1 115 ? -4.727 15.648 0.326 1 57.22 115 LEU A N 1
ATOM 872 C CA . LEU A 1 115 ? -4.086 16.547 1.277 1 57.22 115 LEU A CA 1
ATOM 873 C C . LEU A 1 115 ? -4.492 18 1.013 1 57.22 115 LEU A C 1
ATOM 875 O O . LEU A 1 115 ? -4.828 18.734 1.943 1 57.22 115 LEU A O 1
ATOM 879 N N . LEU A 1 116 ? -4.508 18.359 -0.271 1 62.16 116 LEU A N 1
ATOM 880 C CA . LEU A 1 116 ? -4.836 19.734 -0.622 1 62.16 116 LEU A CA 1
ATOM 881 C C . LEU A 1 116 ? -6.309 20.031 -0.354 1 62.16 116 LEU A C 1
ATOM 883 O O . LEU A 1 116 ? -6.648 21.109 0.135 1 62.16 116 LEU A O 1
ATOM 887 N N . THR A 1 117 ? -7.125 19.109 -0.668 1 60.25 117 THR A N 1
ATOM 888 C CA . THR A 1 117 ? -8.562 19.266 -0.482 1 60.25 117 THR A CA 1
ATOM 889 C C . THR A 1 117 ? -8.914 19.328 1.002 1 60.25 117 THR A C 1
ATOM 891 O O . THR A 1 117 ? -9.734 20.156 1.416 1 60.25 117 THR A O 1
ATOM 894 N N . ILE A 1 118 ? -8.312 18.594 1.74 1 55.44 118 ILE A N 1
ATOM 895 C CA . ILE A 1 118 ? -8.523 18.625 3.182 1 55.44 118 ILE A CA 1
ATOM 896 C C . ILE A 1 118 ? -8.109 19.984 3.738 1 55.44 118 ILE A C 1
ATOM 898 O O . ILE A 1 118 ? -8.812 20.562 4.566 1 55.44 118 ILE A O 1
ATOM 902 N N . LEU A 1 119 ? -7.047 20.422 3.145 1 58.03 119 LEU A N 1
ATOM 903 C CA . LEU A 1 119 ? -6.551 21.734 3.559 1 58.03 119 LEU A CA 1
ATOM 904 C C . LEU A 1 119 ? -7.52 22.844 3.154 1 58.03 119 LEU A C 1
ATOM 906 O O . LEU A 1 119 ? -7.762 23.766 3.922 1 58.03 119 LEU A O 1
ATOM 910 N N . ASP A 1 120 ? -8.109 22.781 2.039 1 61.78 120 ASP A N 1
ATOM 911 C CA . ASP A 1 120 ? -9.031 23.766 1.499 1 61.78 120 ASP A CA 1
ATOM 912 C C . ASP A 1 120 ? -10.375 23.734 2.229 1 61.78 120 ASP A C 1
ATOM 914 O O . ASP A 1 120 ? -10.953 24.766 2.531 1 61.78 120 ASP A O 1
ATOM 918 N N . LEU A 1 121 ? -10.898 22.594 2.443 1 57.78 121 LEU A N 1
ATOM 919 C CA . LEU A 1 121 ? -12.172 22.438 3.141 1 57.78 121 LEU A CA 1
ATOM 920 C C . LEU A 1 121 ? -12.094 23 4.555 1 57.78 121 LEU A C 1
ATOM 922 O O . LEU A 1 121 ? -13.062 23.578 5.051 1 57.78 121 LEU A O 1
ATOM 926 N N . THR A 1 122 ? -11.016 22.812 5.098 1 53.66 122 THR A N 1
ATOM 927 C CA . THR A 1 122 ? -10.805 23.344 6.441 1 53.66 122 THR A CA 1
ATOM 928 C C . THR A 1 122 ? -10.734 24.875 6.41 1 53.66 122 THR A C 1
ATOM 930 O O . THR A 1 122 ? -11.234 25.531 7.316 1 53.66 122 THR A O 1
ATOM 933 N N . LYS A 1 123 ? -10.172 25.422 5.426 1 60.44 123 LYS A N 1
ATOM 934 C CA . LYS A 1 123 ? -10.078 26.859 5.262 1 60.44 123 LYS A CA 1
ATOM 935 C C . LYS A 1 123 ? -11.445 27.469 4.965 1 60.44 123 LYS A C 1
ATOM 937 O O . LYS A 1 123 ? -11.766 28.562 5.461 1 60.44 123 LYS A O 1
ATOM 942 N N . GLY A 1 124 ? -12.141 26.797 4.031 1 57.91 124 GLY A N 1
ATOM 943 C CA . GLY A 1 124 ? -13.453 27.297 3.66 1 57.91 124 GLY A CA 1
ATOM 944 C C . GLY A 1 124 ? -14.438 27.312 4.82 1 57.91 124 GLY A C 1
ATOM 945 O O . GLY A 1 124 ? -15.359 28.125 4.844 1 57.91 124 GLY A O 1
ATOM 946 N N . ARG A 1 125 ? -14.422 26.453 5.66 1 58.31 125 ARG A N 1
ATOM 947 C CA . ARG A 1 125 ? -15.32 26.422 6.809 1 58.31 125 ARG A CA 1
ATOM 948 C C . ARG A 1 125 ? -15.023 27.562 7.777 1 58.31 125 ARG A C 1
ATOM 950 O O . ARG A 1 125 ? -15.922 28.062 8.445 1 58.31 125 ARG A O 1
ATOM 957 N N . ARG A 1 126 ? -13.828 28.047 7.625 1 53.78 126 ARG A N 1
ATOM 958 C CA . ARG A 1 126 ? -13.469 29.141 8.523 1 53.78 126 ARG A CA 1
ATOM 959 C C . ARG A 1 126 ? -14.047 30.469 8.039 1 53.78 126 ARG A C 1
ATOM 961 O O . ARG A 1 126 ? -14.289 31.375 8.836 1 53.78 126 ARG A O 1
ATOM 968 N N . HIS A 1 127 ? -14.242 30.594 6.805 1 53.22 127 HIS A N 1
ATOM 969 C CA . HIS A 1 127 ? -14.688 31.875 6.281 1 53.22 127 HIS A CA 1
ATOM 970 C C . HIS A 1 127 ? -16.203 31.906 6.133 1 53.22 127 HIS A C 1
ATOM 972 O O . HIS A 1 127 ? -16.766 32.906 5.703 1 53.22 127 HIS A O 1
ATOM 978 N N . GLY A 1 128 ? -16.859 30.781 6.312 1 44.53 128 GLY A N 1
ATOM 979 C CA . GLY A 1 128 ? -18.312 30.922 6.27 1 44.53 128 GLY A CA 1
ATOM 980 C C . GLY A 1 128 ? -18.953 30.938 7.648 1 44.53 128 GLY A C 1
ATOM 981 O O . GLY A 1 128 ? -18.328 30.547 8.633 1 44.53 128 GLY A O 1
ATOM 982 N N . MET B 1 1 ? -56.406 73.312 37.062 1 39.69 1 MET B N 1
ATOM 983 C CA . MET B 1 1 ? -56.531 72.312 36.031 1 39.69 1 MET B CA 1
ATOM 984 C C . MET B 1 1 ? -55.25 71.438 35.906 1 39.69 1 MET B C 1
ATOM 986 O O . MET B 1 1 ? -54.25 71.938 35.438 1 39.69 1 MET B O 1
ATOM 990 N N . SER B 1 2 ? -54.906 70.625 36.969 1 47.62 2 SER B N 1
ATOM 991 C CA . SER B 1 2 ? -53.781 69.75 37.344 1 47.62 2 SER B CA 1
ATOM 992 C C . SER B 1 2 ? -53.594 68.625 36.312 1 47.62 2 SER B C 1
ATOM 994 O O . SER B 1 2 ? -54.5 67.875 36.031 1 47.62 2 SER B O 1
ATOM 996 N N . ALA B 1 3 ? -52.781 68.875 35.25 1 55.06 3 ALA B N 1
ATOM 997 C CA . ALA B 1 3 ? -52.375 67.938 34.219 1 55.06 3 ALA B CA 1
ATOM 998 C C . ALA B 1 3 ? -51.844 66.625 34.844 1 55.06 3 ALA B C 1
ATOM 1000 O O . ALA B 1 3 ? -50.812 66.625 35.531 1 55.06 3 ALA B O 1
ATOM 1001 N N . THR B 1 4 ? -52.688 65.688 35.406 1 52.75 4 THR B N 1
ATOM 1002 C CA . THR B 1 4 ? -52.344 64.312 35.812 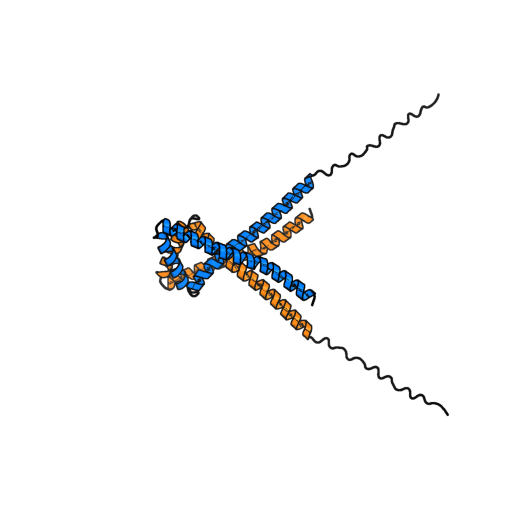1 52.75 4 THR B CA 1
ATOM 1003 C C . THR B 1 4 ? -51.594 63.625 34.688 1 52.75 4 THR B C 1
ATOM 1005 O O . THR B 1 4 ? -52.188 63.312 33.625 1 52.75 4 THR B O 1
ATOM 1008 N N . HIS B 1 5 ? -50.312 63.969 34.406 1 50.12 5 HIS B N 1
ATOM 1009 C CA . HIS B 1 5 ? -49.469 63.156 33.5 1 50.12 5 HIS B CA 1
ATOM 1010 C C . HIS B 1 5 ? -49.562 61.688 33.875 1 50.12 5 HIS B C 1
ATOM 1012 O O . HIS B 1 5 ? -49.219 61.281 34.969 1 50.12 5 HIS B O 1
ATOM 1018 N N . HIS B 1 6 ? -50.594 60.875 33.375 1 53.38 6 HIS B N 1
ATOM 1019 C CA . HIS B 1 6 ? -50.656 59.406 33.375 1 53.38 6 HIS B CA 1
ATOM 1020 C C . HIS B 1 6 ? -49.312 58.781 33.062 1 53.38 6 HIS B C 1
ATOM 1022 O O . HIS B 1 6 ? -48.781 59 31.969 1 53.38 6 HIS B O 1
ATOM 1028 N N . LEU B 1 7 ? -48.344 58.656 34.031 1 54.09 7 LEU B N 1
ATOM 1029 C CA . LEU B 1 7 ? -47.125 57.875 33.906 1 54.09 7 LEU B CA 1
ATOM 1030 C C . LEU B 1 7 ? -47.438 56.469 33.406 1 54.09 7 LEU B C 1
ATOM 1032 O O . LEU B 1 7 ? -48.125 55.688 34.094 1 54.09 7 LEU B O 1
ATOM 1036 N N . ALA B 1 8 ? -47.75 56.219 32.094 1 56.31 8 ALA B N 1
ATOM 1037 C CA . ALA B 1 8 ? -47.781 54.875 31.531 1 56.31 8 ALA B CA 1
ATOM 1038 C C . ALA B 1 8 ? -46.594 54.062 31.984 1 56.31 8 ALA B C 1
ATOM 1040 O O . ALA B 1 8 ? -45.469 54.562 32.031 1 56.31 8 ALA B O 1
ATOM 1041 N N . PRO B 1 9 ? -46.75 53 32.875 1 56.22 9 PRO B N 1
ATOM 1042 C CA . PRO B 1 9 ? -45.625 52.125 33.219 1 56.22 9 PRO B CA 1
ATOM 1043 C C . PRO B 1 9 ? -44.875 51.625 31.984 1 56.22 9 PRO B C 1
ATOM 1045 O O . PRO B 1 9 ? -45.469 51.312 30.969 1 56.22 9 PRO B O 1
ATOM 1048 N N . GLU B 1 10 ? -43.719 52.219 31.609 1 56.38 10 GLU B N 1
ATOM 1049 C CA . GLU B 1 10 ? -42.781 51.656 30.609 1 56.38 10 GLU B CA 1
ATOM 1050 C C . GLU B 1 10 ? -42.594 50.156 30.812 1 56.38 10 GLU B C 1
ATOM 1052 O O . GLU B 1 10 ? -42.031 49.75 31.812 1 56.38 10 GLU B O 1
ATOM 1057 N N . ILE B 1 11 ? -43.562 49.281 30.469 1 53.56 11 ILE B N 1
ATOM 1058 C CA . ILE B 1 11 ? -43.344 47.844 30.422 1 53.56 11 ILE B CA 1
ATOM 1059 C C . ILE B 1 11 ? -42 47.562 29.75 1 53.56 11 ILE B C 1
ATOM 1061 O O . ILE B 1 11 ? -41.812 47.781 28.562 1 53.56 11 ILE B O 1
ATOM 1065 N N . GLU B 1 12 ? -40.844 47.688 30.422 1 52.56 12 GLU B N 1
ATOM 1066 C CA . GLU B 1 12 ? -39.562 47.125 29.969 1 52.56 12 GLU B CA 1
ATOM 1067 C C . GLU B 1 12 ? -39.719 45.719 29.422 1 52.56 12 GLU B C 1
ATOM 1069 O O . GLU B 1 12 ? -40.156 44.812 30.156 1 52.56 12 GLU B O 1
ATOM 1074 N N . TRP B 1 13 ? -40.188 45.531 28.109 1 53.34 13 TRP B N 1
ATOM 1075 C CA . TRP B 1 13 ? -40.125 44.219 27.422 1 53.34 13 TRP B CA 1
ATOM 1076 C C . TRP B 1 13 ? -38.875 43.469 27.812 1 53.34 13 TRP B C 1
ATOM 1078 O O . TRP B 1 13 ? -37.75 43.969 27.578 1 53.34 13 TRP B O 1
ATOM 1088 N N . ILE B 1 14 ? -38.781 42.906 29.031 1 52.41 14 ILE B N 1
ATOM 1089 C CA . ILE B 1 14 ? -37.719 41.938 29.312 1 52.41 14 ILE B CA 1
ATOM 1090 C C . ILE B 1 14 ? -37.469 41.062 28.094 1 52.41 14 ILE B C 1
ATOM 1092 O O . ILE B 1 14 ? -38.375 40.344 27.641 1 52.41 14 ILE B O 1
ATOM 1096 N N . ALA B 1 15 ? -36.594 41.469 27.188 1 55.53 15 ALA B N 1
ATOM 1097 C CA . ALA B 1 15 ? -36.125 40.625 26.094 1 55.53 15 ALA B CA 1
ATOM 1098 C C . ALA B 1 15 ? -35.875 39.219 26.562 1 55.53 15 ALA B C 1
ATOM 1100 O O . ALA B 1 15 ? -35.281 38.969 27.625 1 55.53 15 ALA B O 1
ATOM 1101 N N . ALA B 1 16 ? -36.812 38.312 26.312 1 55.25 16 ALA B N 1
ATOM 1102 C CA . ALA B 1 16 ? -36.625 36.875 26.562 1 55.25 16 ALA B CA 1
ATOM 1103 C C . ALA B 1 16 ? -35.219 36.406 26.219 1 55.25 16 ALA B C 1
ATOM 1105 O O . ALA B 1 16 ? -34.625 36.906 25.266 1 55.25 16 ALA B O 1
ATOM 1106 N N . PRO B 1 17 ? -34.5 35.938 27.203 1 54.69 17 PRO B N 1
ATOM 1107 C CA . PRO B 1 17 ? -33.188 35.406 26.906 1 54.69 17 PRO B CA 1
ATOM 1108 C C . PRO B 1 17 ? -33.188 34.562 25.641 1 54.69 17 PRO B C 1
ATOM 1110 O O . PRO B 1 17 ? -34.156 33.875 25.344 1 54.69 17 PRO B O 1
ATOM 1113 N N . ARG B 1 18 ? -32.688 35 24.594 1 49.56 18 ARG B N 1
ATOM 1114 C CA . ARG B 1 18 ? -32.406 34.156 23.438 1 49.56 18 ARG B CA 1
ATOM 1115 C C . ARG B 1 18 ? -31.906 32.781 23.859 1 49.56 18 ARG B C 1
ATOM 1117 O O . ARG B 1 18 ? -30.922 32.688 24.578 1 49.56 18 ARG B O 1
ATOM 1124 N N . THR B 1 19 ? -32.688 31.906 24.172 1 47.19 19 THR B N 1
ATOM 1125 C CA . THR B 1 19 ? -32.25 30.516 24.297 1 47.19 19 THR B CA 1
ATOM 1126 C C . THR B 1 19 ? -31.25 30.188 23.188 1 47.19 19 THR B C 1
ATOM 1128 O O . THR B 1 19 ? -31.547 30.344 22 1 47.19 19 THR B O 1
ATOM 1131 N N . ARG B 1 20 ? -30.016 30.594 23.359 1 49.53 20 ARG B N 1
ATOM 1132 C CA . ARG B 1 20 ? -29 30.031 22.469 1 49.53 20 ARG B CA 1
ATOM 1133 C C . ARG B 1 20 ? -29.328 28.594 22.109 1 49.53 20 ARG B C 1
ATOM 1135 O O . ARG B 1 20 ? -29.344 27.719 22.984 1 49.53 20 ARG B O 1
ATOM 1142 N N . GLY B 1 21 ? -30.281 28.266 21.422 1 43.78 21 GLY B N 1
ATOM 1143 C CA . GLY B 1 21 ? -30.656 26.938 20.938 1 43.78 21 GLY B CA 1
ATOM 1144 C C . GLY B 1 21 ? -29.469 26 20.812 1 43.78 21 GLY B C 1
ATOM 1145 O O . GLY B 1 21 ? -28.344 26.438 20.625 1 43.78 21 GLY B O 1
ATOM 1146 N N . TRP B 1 22 ? -29.391 24.891 21.531 1 53.81 22 TRP B N 1
ATOM 1147 C CA . TRP B 1 22 ? -28.547 23.688 21.516 1 53.81 22 TRP B CA 1
ATOM 1148 C C . TRP B 1 22 ? -28.094 23.359 20.094 1 53.81 22 TRP B C 1
ATOM 1150 O O . TRP B 1 22 ? -27.312 22.438 19.891 1 53.81 22 TRP B O 1
ATOM 1160 N N . ARG B 1 23 ? -28.719 23.922 19.047 1 57.19 23 ARG B N 1
ATOM 1161 C CA . ARG B 1 23 ? -28.562 23.453 17.672 1 57.19 23 ARG B CA 1
ATOM 1162 C C . ARG B 1 23 ? -27.125 23.609 17.203 1 57.19 23 ARG B C 1
ATOM 1164 O O . ARG B 1 23 ? -26.641 22.844 16.359 1 57.19 23 ARG B O 1
ATOM 1171 N N . PRO B 1 24 ? -26.531 24.75 17.406 1 62.53 24 PRO B N 1
ATOM 1172 C CA . PRO B 1 24 ? -25.219 24.922 16.781 1 62.53 24 PRO B CA 1
ATOM 1173 C C . PRO B 1 24 ? -24.188 23.922 17.281 1 62.53 24 PRO B C 1
ATOM 1175 O O . PRO B 1 24 ? -23.312 23.5 16.531 1 62.53 24 PRO B O 1
ATOM 1178 N N . ASP B 1 25 ? -24.438 23.406 18.594 1 72.44 25 ASP B N 1
ATOM 1179 C CA . ASP B 1 25 ? -23.438 22.547 19.234 1 72.44 25 ASP B CA 1
ATOM 1180 C C . ASP B 1 25 ? -23.469 21.141 18.641 1 72.44 25 ASP B C 1
ATOM 1182 O O . ASP B 1 25 ? -22.422 20.531 18.406 1 72.44 25 ASP B O 1
ATOM 1186 N N . LEU B 1 26 ? -24.75 20.688 18.125 1 82.19 26 LEU B N 1
ATOM 1187 C CA . LEU B 1 26 ? -24.844 19.359 17.531 1 82.19 26 LEU B CA 1
ATOM 1188 C C . LEU B 1 26 ? -24.219 19.328 16.141 1 82.19 26 LEU B C 1
ATOM 1190 O O . LEU B 1 26 ? -23.562 18.359 15.773 1 82.19 26 LEU B O 1
ATOM 1194 N N . GLY B 1 27 ? -24.469 20.422 15.453 1 78.25 27 GLY B N 1
ATOM 1195 C CA . GLY B 1 27 ? -23.891 20.516 14.125 1 78.25 27 GLY B CA 1
ATOM 1196 C C . GLY B 1 27 ? -22.375 20.484 14.125 1 78.25 27 GLY B C 1
ATOM 1197 O O . GLY B 1 27 ? -21.766 19.797 13.305 1 78.25 27 GLY B O 1
ATOM 1198 N N . GLN B 1 28 ? -21.906 21.25 15.094 1 82.94 28 GLN B N 1
ATOM 1199 C CA . GLN B 1 28 ? -20.453 21.281 15.227 1 82.94 28 GLN B CA 1
ATOM 1200 C C . GLN B 1 28 ? -19.906 19.938 15.672 1 82.94 28 GLN B C 1
ATOM 1202 O O . GLN B 1 28 ? -18.859 19.484 15.188 1 82.94 28 GLN B O 1
ATOM 1207 N N . ALA B 1 29 ? -20.656 19.312 16.562 1 85.44 29 ALA B N 1
ATOM 1208 C CA . ALA B 1 29 ? -20.25 18 17.031 1 85.44 29 ALA B CA 1
ATOM 1209 C C . ALA B 1 29 ? -20.266 16.969 15.898 1 85.44 29 ALA B C 1
ATOM 1211 O O . ALA B 1 29 ? -19.359 16.141 15.789 1 85.44 29 ALA B O 1
ATOM 1212 N N . VAL B 1 30 ? -21.266 17.031 15.07 1 86.19 30 VAL B N 1
ATOM 1213 C CA . VAL B 1 30 ? -21.391 16.125 13.938 1 86.19 30 VAL B CA 1
ATOM 1214 C C . VAL B 1 30 ? -20.266 16.406 12.93 1 86.19 30 VAL B C 1
ATOM 1216 O O . VAL B 1 30 ? -19.656 15.469 12.414 1 86.19 30 VAL B O 1
ATOM 1219 N N . ALA B 1 31 ? -20.047 17.625 12.742 1 83.19 31 ALA B N 1
ATOM 1220 C CA . ALA B 1 31 ? -18.984 18 11.812 1 83.19 31 ALA B CA 1
ATOM 1221 C C . ALA B 1 31 ? -17.625 17.516 12.305 1 83.19 31 ALA B C 1
ATOM 1223 O O . ALA B 1 31 ? -16.844 16.953 11.547 1 83.19 31 ALA B O 1
ATOM 1224 N N . ASP B 1 32 ? -17.438 17.734 13.562 1 81.56 32 ASP B N 1
ATOM 1225 C CA . ASP B 1 32 ? -16.172 17.328 14.156 1 81.56 32 ASP B CA 1
ATOM 1226 C C . ASP B 1 32 ? -16.016 15.805 14.117 1 81.56 32 ASP B C 1
ATOM 1228 O O . ASP B 1 32 ? -14.938 15.297 13.797 1 81.56 32 ASP B O 1
ATOM 1232 N N . THR B 1 33 ? -17.016 15.133 14.367 1 87.12 33 THR B N 1
ATOM 1233 C CA . THR B 1 33 ? -16.984 13.672 14.367 1 87.12 33 THR B CA 1
ATOM 1234 C C . THR B 1 33 ? -16.766 13.141 12.953 1 87.12 33 THR B C 1
ATOM 1236 O O . THR B 1 33 ? -16.031 12.18 12.742 1 87.12 33 THR B O 1
ATOM 1239 N N . SER B 1 34 ? -17.453 13.75 12.07 1 87.06 34 SER B N 1
ATOM 1240 C CA . SER B 1 34 ? -17.312 13.328 10.68 1 87.06 34 SER B CA 1
ATOM 1241 C C . SER B 1 34 ? -15.891 13.531 10.188 1 87.06 34 SER B C 1
ATOM 1243 O O . SER B 1 34 ? -15.352 12.68 9.477 1 87.06 34 SER B O 1
ATOM 1245 N N . TYR B 1 35 ? -15.414 14.641 10.617 1 82.12 35 TYR B N 1
ATOM 1246 C CA . TYR B 1 35 ? -14.039 14.938 10.227 1 82.12 35 TYR B CA 1
ATOM 1247 C C . TYR B 1 35 ? -13.086 13.883 10.773 1 82.12 35 TYR B C 1
ATOM 1249 O O . TYR B 1 35 ? -12.25 13.352 10.039 1 82.12 35 TYR B O 1
ATOM 1257 N N . VAL B 1 36 ? -13.188 13.555 11.961 1 81.81 36 VAL B N 1
ATOM 1258 C CA . VAL B 1 36 ? -12.336 12.555 12.609 1 81.81 36 VAL B CA 1
ATOM 1259 C C . VAL B 1 36 ? -12.539 11.195 11.945 1 81.81 36 VAL B C 1
ATOM 1261 O O . VAL B 1 36 ? -11.57 10.477 11.688 1 81.81 36 VAL B O 1
ATOM 1264 N N . ALA B 1 37 ? -13.773 10.914 11.656 1 86.81 37 ALA B N 1
ATOM 1265 C CA . ALA B 1 37 ? -14.078 9.633 11.031 1 86.81 37 ALA B CA 1
ATOM 1266 C C . ALA B 1 37 ? -13.438 9.531 9.648 1 86.81 37 ALA B C 1
ATOM 1268 O O . ALA B 1 37 ? -12.922 8.469 9.281 1 86.81 37 ALA B O 1
ATOM 1269 N N . LEU B 1 38 ? -13.484 10.594 8.984 1 83.31 38 LEU B N 1
ATOM 1270 C CA . LEU B 1 38 ? -12.914 10.609 7.645 1 83.31 38 LEU B CA 1
ATOM 1271 C C . LEU B 1 38 ? -11.391 10.453 7.703 1 83.31 38 LEU B C 1
ATOM 1273 O O . LEU B 1 38 ? -10.812 9.68 6.941 1 83.31 38 LEU B O 1
ATOM 1277 N N . ARG B 1 39 ? -10.805 11.148 8.664 1 81.94 39 ARG B N 1
ATOM 1278 C CA . ARG B 1 39 ? -9.359 11.078 8.828 1 81.94 39 ARG B CA 1
ATOM 1279 C C . ARG B 1 39 ? -8.922 9.672 9.242 1 81.94 39 ARG B C 1
ATOM 1281 O O . ARG B 1 39 ? -7.941 9.141 8.719 1 81.94 39 ARG B O 1
ATOM 1288 N N . LEU B 1 40 ? -9.672 9.109 10.055 1 84.19 40 LEU B N 1
ATOM 1289 C CA . LEU B 1 40 ? -9.367 7.762 10.531 1 84.19 40 LEU B CA 1
ATOM 1290 C C . LEU B 1 40 ? -9.57 6.734 9.422 1 84.19 40 LEU B C 1
ATOM 1292 O O . LEU B 1 40 ? -8.789 5.785 9.305 1 84.19 40 LEU B O 1
ATOM 1296 N N . SER B 1 41 ? -10.562 6.977 8.727 1 90.62 41 SER B N 1
ATOM 1297 C CA . SER B 1 41 ? -10.82 6.062 7.617 1 90.62 41 SER B CA 1
ATOM 1298 C C . SER B 1 41 ? -9.711 6.145 6.57 1 90.62 41 SER B C 1
ATOM 1300 O O . SER B 1 41 ? -9.273 5.117 6.043 1 90.62 41 SER B O 1
ATOM 1302 N N . GLY B 1 42 ? -9.32 7.305 6.281 1 87 42 GLY B N 1
ATOM 1303 C CA . GLY B 1 42 ? -8.211 7.48 5.348 1 87 42 GLY B CA 1
ATOM 1304 C C . GLY B 1 42 ? -6.922 6.844 5.828 1 87 42 GLY B C 1
ATOM 1305 O O . GLY B 1 42 ? -6.215 6.203 5.047 1 87 42 GLY B O 1
ATOM 1306 N N . TRP B 1 43 ? -6.656 7.121 7.055 1 88 43 TRP B N 1
ATOM 1307 C CA . TRP B 1 43 ? -5.469 6.527 7.656 1 88 43 TRP B CA 1
ATOM 1308 C C . TRP B 1 43 ? -5.539 5.004 7.605 1 88 43 TRP B C 1
ATOM 1310 O O . TRP B 1 43 ? -4.566 4.34 7.242 1 88 43 TRP B O 1
ATOM 1320 N N . LEU B 1 44 ? -6.656 4.422 7.883 1 92.12 44 LEU B N 1
ATOM 1321 C CA . LEU B 1 44 ? -6.852 2.977 7.887 1 92.12 44 LEU B CA 1
ATOM 1322 C C . LEU B 1 44 ? -6.723 2.404 6.48 1 92.12 44 LEU B C 1
ATOM 1324 O O . LEU B 1 44 ? -6.086 1.367 6.285 1 92.12 44 LEU B O 1
ATOM 1328 N N . LEU B 1 45 ? -7.363 3.088 5.59 1 93.69 45 LEU B N 1
ATOM 1329 C CA . LEU B 1 45 ? -7.289 2.656 4.199 1 93.69 45 LEU B CA 1
ATOM 1330 C C . LEU B 1 45 ? -5.855 2.719 3.686 1 93.69 45 LEU B C 1
ATOM 1332 O O . LEU B 1 45 ? -5.371 1.769 3.064 1 93.69 45 LEU B O 1
ATOM 1336 N N . GLY B 1 46 ? -5.234 3.805 3.977 1 93.81 46 GLY B N 1
ATOM 1337 C CA . GLY B 1 46 ? -3.842 3.947 3.582 1 93.81 46 GLY B CA 1
ATOM 1338 C C . GLY B 1 46 ? -2.936 2.906 4.211 1 93.81 46 GLY B C 1
ATOM 1339 O O . GLY B 1 46 ? -2.057 2.355 3.545 1 93.81 46 GLY B O 1
ATOM 1340 N N . THR B 1 47 ? -3.143 2.658 5.477 1 95.81 47 THR B N 1
ATOM 1341 C CA . THR B 1 47 ? -2.361 1.652 6.188 1 95.81 47 THR B CA 1
ATOM 1342 C C . THR B 1 47 ? -2.631 0.26 5.621 1 95.81 47 THR B C 1
ATOM 1344 O O . THR B 1 47 ? -1.702 -0.525 5.422 1 95.81 47 THR B O 1
ATOM 1347 N N . GLY B 1 48 ? -3.895 0.041 5.402 1 97.06 48 GLY B N 1
ATOM 1348 C CA . GLY B 1 48 ? -4.266 -1.234 4.809 1 97.06 48 GLY B CA 1
ATOM 1349 C C . GLY B 1 48 ? -3.641 -1.461 3.445 1 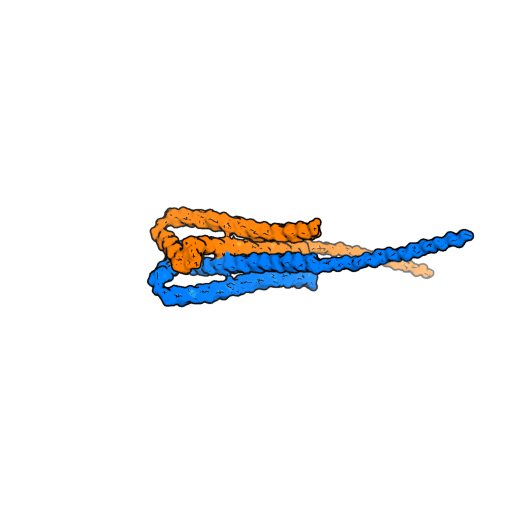97.06 48 GLY B C 1
ATOM 1350 O O . GLY B 1 48 ? -3.092 -2.531 3.178 1 97.06 48 GLY B O 1
ATOM 1351 N N . LEU B 1 49 ? -3.697 -0.446 2.615 1 97.44 49 LEU B N 1
ATOM 1352 C CA . LEU B 1 49 ? -3.111 -0.542 1.283 1 97.44 49 LEU B CA 1
ATOM 1353 C C . LEU B 1 49 ? -1.6 -0.725 1.366 1 97.44 49 LEU B C 1
ATOM 1355 O O . LEU B 1 49 ? -1.032 -1.565 0.666 1 97.44 49 LEU B O 1
ATOM 1359 N N . ALA B 1 50 ? -1.035 -0.001 2.207 1 97.62 50 ALA B N 1
ATOM 1360 C CA . ALA B 1 50 ? 0.413 -0.111 2.369 1 97.62 50 ALA B CA 1
ATOM 1361 C C . ALA B 1 50 ? 0.803 -1.492 2.887 1 97.62 50 ALA B C 1
ATOM 1363 O O . ALA B 1 50 ? 1.828 -2.047 2.484 1 97.62 50 ALA B O 1
ATOM 1364 N N . SER B 1 51 ? 0.041 -1.975 3.799 1 97.75 51 SER B N 1
ATOM 1365 C CA . SER B 1 51 ? 0.334 -3.295 4.344 1 97.75 51 SER B CA 1
ATOM 1366 C C . SER B 1 51 ? 0.225 -4.375 3.271 1 97.75 51 SER B C 1
ATOM 1368 O O . SER B 1 51 ? 1.024 -5.312 3.244 1 97.75 51 SER B O 1
ATOM 1370 N N . LEU B 1 52 ? -0.764 -4.25 2.432 1 97.88 52 LEU B N 1
ATOM 1371 C CA . LEU B 1 52 ? -0.857 -5.16 1.295 1 97.88 52 LEU B CA 1
ATOM 1372 C C . LEU B 1 52 ? 0.355 -5.012 0.381 1 97.88 52 LEU B C 1
ATOM 1374 O O . LEU B 1 52 ? 0.849 -6 -0.165 1 97.88 52 LEU B O 1
ATOM 1378 N N . GLY B 1 53 ? 0.783 -3.83 0.169 1 98.19 53 GLY B N 1
ATOM 1379 C CA . GLY B 1 53 ? 1.995 -3.576 -0.594 1 98.19 53 GLY B CA 1
ATOM 1380 C C . GLY B 1 53 ? 3.225 -4.238 0 1 98.19 53 GLY B C 1
ATOM 1381 O O . GLY B 1 53 ? 4.035 -4.82 -0.724 1 98.19 53 GLY B O 1
ATOM 1382 N N . VAL B 1 54 ? 3.338 -4.168 1.28 1 97.31 54 VAL B N 1
ATOM 1383 C CA . VAL B 1 54 ? 4.457 -4.809 1.966 1 97.31 54 VAL B CA 1
ATOM 1384 C C . VAL B 1 54 ? 4.398 -6.32 1.752 1 97.31 54 VAL B C 1
ATOM 1386 O O . VAL B 1 54 ? 5.422 -6.961 1.514 1 97.31 54 VAL B O 1
ATOM 1389 N N . PHE B 1 55 ? 3.211 -6.844 1.847 1 97.06 55 PHE B N 1
ATOM 1390 C CA . PHE B 1 55 ? 3.014 -8.266 1.596 1 97.06 55 PHE B CA 1
ATOM 1391 C C . PHE B 1 55 ? 3.469 -8.641 0.19 1 97.06 55 PHE B C 1
ATOM 1393 O O . PHE B 1 55 ? 4.156 -9.641 -0.001 1 97.06 55 PHE B O 1
ATOM 1400 N N . ALA B 1 56 ? 3.162 -7.832 -0.769 1 96.38 56 ALA B N 1
ATOM 1401 C CA . ALA B 1 56 ? 3.59 -8.047 -2.148 1 96.38 56 ALA B CA 1
ATOM 1402 C C . ALA B 1 56 ? 5.109 -7.953 -2.273 1 96.38 56 ALA B C 1
ATOM 1404 O O . ALA B 1 56 ? 5.727 -8.727 -3.008 1 96.38 56 ALA B O 1
ATOM 1405 N N . LEU B 1 57 ? 5.742 -7.051 -1.559 1 96.25 57 LEU B N 1
ATOM 1406 C CA . LEU B 1 57 ? 7.191 -6.887 -1.586 1 96.25 57 LEU B CA 1
ATOM 1407 C C . LEU B 1 57 ? 7.895 -8.125 -1.049 1 96.25 57 LEU B C 1
ATOM 1409 O O . LEU B 1 57 ? 8.992 -8.469 -1.495 1 96.25 57 LEU B O 1
ATOM 1413 N N . PHE B 1 58 ? 7.305 -8.773 -0.088 1 95.81 58 PHE B N 1
ATOM 1414 C CA . PHE B 1 58 ? 7.848 -10.023 0.43 1 95.81 58 PHE B CA 1
ATOM 1415 C C . PHE B 1 58 ? 8.016 -11.047 -0.688 1 95.81 58 PHE B C 1
ATOM 1417 O O . PHE 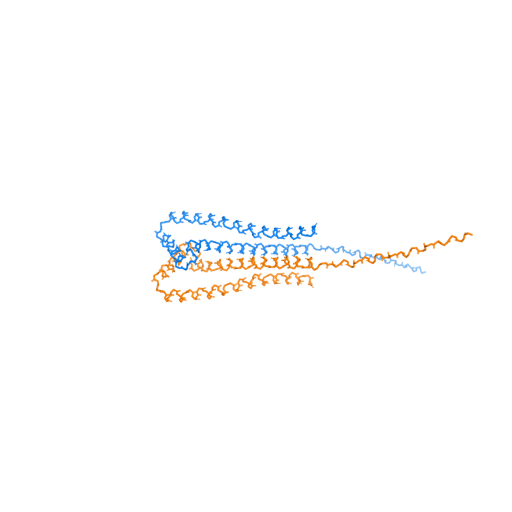B 1 58 ? 9.062 -11.688 -0.798 1 95.81 58 PHE B O 1
ATOM 1424 N N . PHE B 1 59 ? 6.988 -11.164 -1.551 1 95.81 59 PHE B N 1
ATOM 1425 C CA . PHE B 1 59 ? 7.07 -12.117 -2.652 1 95.81 59 PHE B CA 1
ATOM 1426 C C . PHE B 1 59 ? 8.094 -11.664 -3.684 1 95.81 59 PHE B C 1
ATOM 1428 O O . PHE B 1 59 ? 8.758 -12.492 -4.309 1 95.81 59 PHE B O 1
ATOM 1435 N N . LEU B 1 60 ? 8.227 -10.359 -3.893 1 96.25 60 LEU B N 1
ATOM 1436 C CA . LEU B 1 60 ? 9.266 -9.836 -4.781 1 96.25 60 LEU B CA 1
ATOM 1437 C C . LEU B 1 60 ? 10.648 -10.188 -4.258 1 96.25 60 LEU B C 1
ATOM 1439 O O . LEU B 1 60 ? 11.523 -10.602 -5.027 1 96.25 60 LEU B O 1
ATOM 1443 N N . MET B 1 61 ? 10.75 -10.078 -2.994 1 97.12 61 MET B N 1
ATOM 1444 C CA . MET B 1 61 ? 12.023 -10.398 -2.361 1 97.12 61 MET B CA 1
ATOM 1445 C C . MET B 1 61 ? 12.328 -11.891 -2.479 1 97.12 61 MET B C 1
ATOM 1447 O O . MET B 1 61 ? 13.469 -12.273 -2.77 1 97.12 61 MET B O 1
ATOM 1451 N N . LEU B 1 62 ? 11.367 -12.703 -2.283 1 95.94 62 LEU B N 1
ATOM 1452 C CA . LEU B 1 62 ? 11.531 -14.141 -2.443 1 95.94 62 LEU B CA 1
ATOM 1453 C C . LEU B 1 62 ? 11.961 -14.484 -3.867 1 95.94 62 LEU B C 1
ATOM 1455 O O . LEU B 1 62 ? 12.711 -15.438 -4.082 1 95.94 62 LEU B O 1
ATOM 1459 N N . GLY B 1 63 ? 11.477 -13.773 -4.797 1 97.88 63 GLY B N 1
ATOM 1460 C CA . GLY B 1 63 ? 11.797 -13.984 -6.199 1 97.88 63 GLY B CA 1
ATOM 1461 C C . GLY B 1 63 ? 13.055 -13.266 -6.641 1 97.88 63 GLY B C 1
ATOM 1462 O O . GLY B 1 63 ? 13.289 -13.086 -7.84 1 97.88 63 GLY B O 1
ATOM 1463 N N . ASN B 1 64 ? 13.75 -12.742 -5.68 1 97.31 64 ASN B N 1
ATOM 1464 C CA . ASN B 1 64 ? 15.016 -12.047 -5.926 1 97.31 64 ASN B CA 1
ATOM 1465 C C . ASN B 1 64 ? 14.805 -10.812 -6.797 1 97.31 64 ASN B C 1
ATOM 1467 O O . ASN B 1 64 ? 15.648 -10.492 -7.637 1 97.31 64 ASN B O 1
ATOM 1471 N N . PHE B 1 65 ? 13.742 -10.328 -6.781 1 95.88 65 PHE B N 1
ATOM 1472 C CA . PHE B 1 65 ? 13.367 -9.094 -7.465 1 95.88 65 PHE B CA 1
ATOM 1473 C C . PHE B 1 65 ? 13.406 -9.281 -8.977 1 95.88 65 PHE B C 1
ATOM 1475 O O . PHE B 1 65 ? 13.672 -8.336 -9.719 1 95.88 65 PHE B O 1
ATOM 1482 N N . THR B 1 66 ? 13.148 -10.523 -9.375 1 96.62 66 THR B N 1
ATOM 1483 C CA . THR B 1 66 ? 12.969 -10.828 -10.789 1 96.62 66 THR B CA 1
ATOM 1484 C C . THR B 1 66 ? 11.508 -11.18 -11.086 1 96.62 66 THR B C 1
ATOM 1486 O O . THR B 1 66 ? 10.836 -11.805 -10.266 1 96.62 66 THR B O 1
ATOM 1489 N N . PRO B 1 67 ? 11.062 -10.797 -12.273 1 96.69 67 PRO B N 1
ATOM 1490 C CA . PRO B 1 67 ? 9.68 -11.156 -12.617 1 96.69 67 PRO B CA 1
ATOM 1491 C C . PRO B 1 67 ? 9.445 -12.664 -12.625 1 96.69 67 PRO B C 1
ATOM 1493 O O . PRO B 1 67 ? 8.43 -13.133 -12.117 1 96.69 67 PRO B O 1
ATOM 1496 N N . LEU B 1 68 ? 10.398 -13.336 -13.188 1 97.19 68 LEU B N 1
ATOM 1497 C CA . LEU B 1 68 ? 10.258 -14.789 -13.258 1 97.19 68 LEU B CA 1
ATOM 1498 C C . LEU B 1 68 ? 10.195 -15.398 -11.867 1 97.19 68 LEU B C 1
ATOM 1500 O O . LEU B 1 68 ? 9.359 -16.266 -11.602 1 97.19 68 LEU B O 1
ATOM 1504 N N . GLY B 1 69 ? 11.07 -14.984 -11.008 1 97.44 69 GLY B N 1
ATOM 1505 C CA . GLY B 1 69 ? 11.047 -15.469 -9.641 1 97.44 69 GLY B CA 1
ATOM 1506 C C . GLY B 1 69 ? 9.758 -15.141 -8.914 1 97.44 69 GLY B C 1
ATOM 1507 O O . GLY B 1 69 ? 9.172 -16 -8.25 1 97.44 69 GLY B O 1
ATOM 1508 N N . PHE B 1 70 ? 9.352 -13.953 -9.094 1 97.38 70 PHE B N 1
ATOM 1509 C CA . PHE B 1 70 ? 8.125 -13.5 -8.453 1 97.38 70 PHE B CA 1
ATOM 1510 C C . PHE B 1 70 ? 6.934 -14.336 -8.906 1 97.38 70 PHE B C 1
ATOM 1512 O O . PHE B 1 70 ? 6.215 -14.898 -8.086 1 97.38 70 PHE B O 1
ATOM 1519 N N . PHE B 1 71 ? 6.719 -14.523 -10.18 1 98 71 PHE B N 1
ATOM 1520 C CA . PHE B 1 71 ? 5.559 -15.211 -10.742 1 98 71 PHE B CA 1
ATOM 1521 C C . PHE B 1 71 ? 5.637 -16.703 -10.477 1 98 71 PHE B C 1
ATOM 1523 O O . PHE B 1 71 ? 4.605 -17.375 -10.32 1 98 71 PHE B O 1
ATOM 1530 N N . SER B 1 72 ? 6.855 -17.266 -10.375 1 97.88 72 SER B N 1
ATOM 1531 C CA . SER B 1 72 ? 6.992 -18.672 -10.008 1 97.88 72 SER B CA 1
ATOM 1532 C C . SER B 1 72 ? 6.477 -18.922 -8.594 1 97.88 72 SER B C 1
ATOM 1534 O O . SER B 1 72 ? 5.742 -19.891 -8.352 1 97.88 72 SER B O 1
ATOM 1536 N N . HIS B 1 73 ? 6.793 -18 -7.715 1 96.81 73 HIS B N 1
ATOM 1537 C CA . HIS B 1 73 ? 6.379 -18.156 -6.324 1 96.81 73 HIS B CA 1
ATOM 1538 C C . HIS B 1 73 ? 4.871 -17.984 -6.18 1 96.81 73 HIS B C 1
ATOM 1540 O O . HIS B 1 73 ? 4.211 -18.781 -5.508 1 96.81 73 HIS B O 1
ATOM 1546 N N . ILE B 1 74 ? 4.293 -17 -6.773 1 96.12 74 ILE B N 1
ATOM 1547 C CA . ILE B 1 74 ? 2.859 -16.781 -6.613 1 96.12 74 ILE B CA 1
ATOM 1548 C C . ILE B 1 74 ? 2.082 -17.844 -7.387 1 96.12 74 ILE B C 1
ATOM 1550 O O . ILE B 1 74 ? 1.004 -18.266 -6.961 1 96.12 74 ILE B O 1
ATOM 1554 N N . GLY B 1 75 ? 2.645 -18.266 -8.57 1 97.25 75 GLY B N 1
ATOM 1555 C CA . GLY B 1 75 ? 2.041 -19.375 -9.289 1 97.25 75 GLY B CA 1
ATOM 1556 C C . GLY B 1 75 ? 1.977 -20.656 -8.469 1 97.25 75 GLY B C 1
ATOM 1557 O O . GLY B 1 75 ? 0.939 -21.312 -8.43 1 97.25 75 GLY B O 1
ATOM 1558 N N . ASN B 1 76 ? 3.119 -20.969 -7.844 1 97.38 76 ASN B N 1
ATOM 1559 C CA . ASN B 1 76 ? 3.186 -22.156 -7 1 97.38 76 ASN B CA 1
ATOM 1560 C C . ASN B 1 76 ? 2.221 -22.062 -5.82 1 97.38 76 ASN B C 1
ATOM 1562 O O . ASN B 1 76 ? 1.503 -23.016 -5.523 1 97.38 76 ASN B O 1
ATOM 1566 N N . LEU B 1 77 ? 2.182 -20.938 -5.23 1 96.88 77 LEU B N 1
ATOM 1567 C CA . LEU B 1 77 ? 1.294 -20.703 -4.094 1 96.88 77 LEU B CA 1
ATOM 1568 C C . LEU B 1 77 ? -0.166 -20.844 -4.516 1 96.88 77 LEU B C 1
ATOM 1570 O O . LEU B 1 77 ? -0.955 -21.5 -3.832 1 96.88 77 LEU B O 1
ATOM 1574 N N . GLY B 1 78 ? -0.527 -20.234 -5.617 1 97.69 78 GLY B N 1
ATOM 1575 C CA . GLY B 1 78 ? -1.894 -20.328 -6.105 1 97.69 78 GLY B CA 1
ATOM 1576 C C . GLY B 1 78 ? -2.314 -21.734 -6.461 1 97.69 78 GLY B C 1
ATOM 1577 O O . GLY B 1 78 ? -3.404 -22.172 -6.09 1 97.69 78 GLY B O 1
ATOM 1578 N N . THR B 1 79 ? -1.456 -22.406 -7.129 1 96.81 79 THR B N 1
ATOM 1579 C CA . THR B 1 79 ? -1.744 -23.766 -7.559 1 96.81 79 THR B CA 1
ATOM 1580 C C . THR B 1 79 ? -1.919 -24.688 -6.352 1 96.81 79 THR B C 1
ATOM 1582 O O . THR B 1 79 ? -2.865 -25.469 -6.297 1 96.81 79 THR B O 1
ATOM 1585 N N . ARG B 1 80 ? -1.082 -24.531 -5.363 1 97.44 80 ARG B N 1
ATOM 1586 C CA . ARG B 1 80 ? -1.161 -25.359 -4.168 1 97.44 80 ARG B CA 1
ATOM 1587 C C . ARG B 1 80 ? -2.416 -25.047 -3.363 1 97.44 80 ARG B C 1
ATOM 1589 O O . ARG B 1 80 ? -3.039 -25.938 -2.797 1 97.44 80 ARG B O 1
ATOM 1596 N N . PHE B 1 81 ? -2.723 -23.781 -3.285 1 98.06 81 PHE B N 1
ATOM 1597 C CA . PHE B 1 81 ? -3.916 -23.375 -2.545 1 98.06 81 PHE B CA 1
ATOM 1598 C C . PHE B 1 81 ? -5.168 -23.969 -3.182 1 98.06 81 PHE B C 1
ATOM 1600 O O . PHE B 1 81 ? -6.031 -24.5 -2.484 1 98.06 81 PHE B O 1
ATOM 1607 N N . VAL B 1 82 ? -5.262 -23.844 -4.52 1 97.12 82 VAL B N 1
ATOM 1608 C CA . VAL B 1 82 ? -6.441 -24.297 -5.25 1 97.12 82 VAL B CA 1
ATOM 1609 C C . VAL B 1 82 ? -6.562 -25.812 -5.156 1 97.12 82 VAL B C 1
ATOM 1611 O O . VAL B 1 82 ? -7.668 -26.344 -5.059 1 97.12 82 VAL B O 1
ATOM 1614 N N . ALA B 1 83 ? -5.492 -26.469 -5.074 1 97.44 83 ALA B N 1
ATOM 1615 C CA . ALA B 1 83 ? -5.465 -27.922 -5.047 1 97.44 83 ALA B CA 1
ATOM 1616 C C . ALA B 1 83 ? -5.742 -28.453 -3.643 1 97.44 83 ALA B C 1
ATOM 1618 O O . ALA B 1 83 ? -6.078 -29.625 -3.467 1 97.44 83 ALA B O 1
ATOM 1619 N N . ALA B 1 84 ? -5.629 -27.609 -2.629 1 97.88 84 ALA B N 1
ATOM 1620 C CA . ALA B 1 84 ? -5.738 -28.031 -1.234 1 97.88 84 ALA B CA 1
ATOM 1621 C C . ALA B 1 84 ? -7.195 -28.281 -0.854 1 97.88 84 ALA B C 1
ATOM 1623 O O . ALA B 1 84 ? -8.109 -27.703 -1.442 1 97.88 84 ALA B O 1
ATOM 1624 N N . ASP B 1 85 ? -7.426 -29.078 0.165 1 97.19 85 ASP B N 1
ATOM 1625 C CA . ASP B 1 85 ? -8.766 -29.312 0.684 1 97.19 85 ASP B CA 1
ATOM 1626 C C . ASP B 1 85 ? -9.211 -2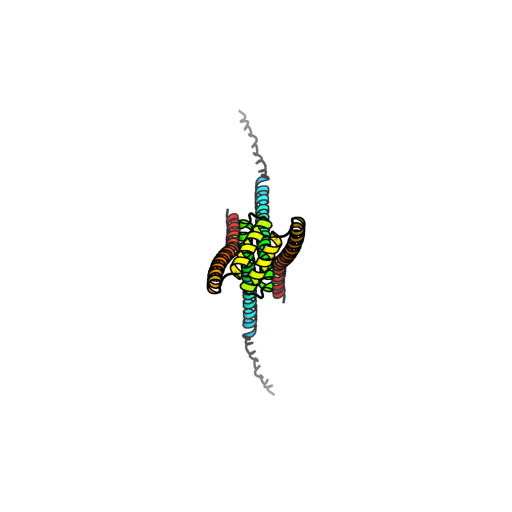8.156 1.589 1 97.19 85 ASP B C 1
ATOM 1628 O O . ASP B 1 85 ? -8.422 -27.266 1.885 1 97.19 85 ASP B O 1
ATOM 1632 N N . GLU B 1 86 ? -10.391 -28.234 1.99 1 96.5 86 GLU B N 1
ATOM 1633 C CA . GLU B 1 86 ? -11.008 -27.109 2.705 1 96.5 86 GLU B CA 1
ATOM 1634 C C . GLU B 1 86 ? -10.312 -26.859 4.039 1 96.5 86 GLU B C 1
ATOM 1636 O O . GLU B 1 86 ? -10.109 -25.719 4.434 1 96.5 86 GLU B O 1
ATOM 1641 N N . ALA B 1 87 ? -9.961 -27.891 4.715 1 97.06 87 ALA B N 1
ATOM 1642 C CA . ALA B 1 87 ? -9.312 -27.75 6.016 1 97.06 87 ALA B CA 1
ATOM 1643 C C . ALA B 1 87 ? -7.945 -27.094 5.887 1 97.06 87 ALA B C 1
ATOM 1645 O O . ALA B 1 87 ? -7.586 -26.234 6.691 1 97.06 87 ALA B O 1
ATOM 1646 N N . ARG B 1 88 ? -7.23 -27.469 4.941 1 97.56 88 ARG B N 1
ATOM 1647 C CA . ARG B 1 88 ? -5.906 -26.922 4.691 1 97.56 88 ARG B CA 1
ATOM 1648 C C . ARG B 1 88 ? -5.996 -25.469 4.238 1 97.56 88 ARG B C 1
ATOM 1650 O O . ARG B 1 88 ? -5.18 -24.625 4.637 1 97.56 88 ARG B O 1
ATOM 1657 N N . ARG B 1 89 ? -6.984 -25.125 3.473 1 97.56 89 ARG B N 1
ATOM 1658 C CA . ARG B 1 89 ? -7.207 -23.734 3.064 1 97.56 89 ARG B CA 1
ATOM 1659 C C . ARG B 1 89 ? -7.508 -22.859 4.27 1 97.56 89 ARG B C 1
ATOM 1661 O O . ARG B 1 89 ? -6.988 -21.75 4.375 1 97.56 89 ARG B O 1
ATOM 1668 N N . ALA B 1 90 ? -8.297 -23.406 5.078 1 96.81 90 ALA B N 1
ATOM 1669 C CA . ALA B 1 90 ? -8.664 -22.656 6.273 1 96.81 90 ALA B CA 1
ATOM 1670 C C . ALA B 1 90 ? -7.445 -22.391 7.152 1 96.81 90 ALA B C 1
ATOM 1672 O O . ALA B 1 90 ? -7.273 -21.297 7.68 1 96.81 90 ALA B O 1
ATOM 1673 N N . ALA B 1 91 ? -6.648 -23.406 7.238 1 97.06 91 ALA B N 1
ATOM 1674 C CA . ALA B 1 91 ? -5.43 -23.281 8.031 1 97.06 91 ALA B CA 1
ATOM 1675 C C . ALA B 1 91 ? -4.48 -22.25 7.414 1 97.06 91 ALA B C 1
ATOM 1677 O O . ALA B 1 91 ? -3.891 -21.438 8.125 1 97.06 91 ALA B O 1
ATOM 1678 N N . PHE B 1 92 ? -4.363 -22.375 6.16 1 97.81 92 PHE B N 1
ATOM 1679 C CA . PHE B 1 92 ? -3.506 -21.438 5.449 1 97.81 92 PHE B CA 1
ATOM 1680 C C . PHE B 1 92 ? -4.023 -20.016 5.598 1 97.81 92 PHE B C 1
ATOM 1682 O O . PHE B 1 92 ? -3.248 -19.094 5.867 1 97.81 92 PHE B O 1
ATOM 1689 N N . MET B 1 93 ? -5.305 -19.797 5.535 1 96.94 93 MET B N 1
ATOM 1690 C CA . MET B 1 93 ? -5.879 -18.469 5.648 1 96.94 93 MET B CA 1
ATOM 1691 C C . MET B 1 93 ? -5.684 -17.906 7.055 1 96.94 93 MET B C 1
ATOM 1693 O O . MET B 1 93 ? -5.508 -16.703 7.234 1 96.94 93 MET B O 1
ATOM 1697 N N . GLY B 1 94 ? -5.793 -18.797 7.984 1 97.06 94 GLY B N 1
ATOM 1698 C CA . GLY B 1 94 ? -5.441 -18.375 9.336 1 97.06 94 GLY B CA 1
ATOM 1699 C C . GLY B 1 94 ? -4.047 -17.797 9.438 1 97.06 94 GLY B C 1
ATOM 1700 O O . GLY B 1 94 ? -3.848 -16.75 10.07 1 97.06 94 GLY B O 1
ATOM 1701 N N . GLN B 1 95 ? -3.113 -18.516 8.812 1 97.12 95 GLN B N 1
ATOM 1702 C CA . GLN B 1 95 ? -1.733 -18.031 8.805 1 97.12 95 GLN B CA 1
ATOM 1703 C C . GLN B 1 95 ? -1.613 -16.703 8.055 1 97.12 95 GLN B C 1
ATOM 1705 O O . GLN B 1 95 ? -0.905 -15.805 8.492 1 97.12 95 GLN B O 1
ATOM 1710 N N . VAL B 1 96 ? -2.258 -16.578 6.926 1 96.81 96 VAL B N 1
ATOM 1711 C CA . VAL B 1 96 ? -2.229 -15.352 6.129 1 96.81 96 VAL B CA 1
ATOM 1712 C C . VAL B 1 96 ? -2.773 -14.188 6.953 1 96.81 96 VAL B C 1
ATOM 1714 O O . VAL B 1 96 ? -2.209 -13.094 6.941 1 96.81 96 VAL B O 1
ATOM 1717 N N . HIS B 1 97 ? -3.846 -14.406 7.734 1 96.25 97 HIS B N 1
ATOM 1718 C CA . HIS B 1 97 ? -4.438 -13.359 8.562 1 96.25 97 HIS B CA 1
ATOM 1719 C C . HIS B 1 97 ? -3.48 -12.922 9.664 1 96.25 97 HIS B C 1
ATOM 1721 O O . HIS B 1 97 ? -3.367 -11.727 9.961 1 96.25 97 HIS B O 1
ATOM 1727 N N . VAL B 1 98 ? -2.781 -13.828 10.195 1 97.5 98 VAL B N 1
ATOM 1728 C CA . VAL B 1 98 ? -1.819 -13.5 11.242 1 97.5 98 VAL B CA 1
ATOM 1729 C C . VAL B 1 98 ? -0.69 -12.656 10.664 1 97.5 98 VAL B C 1
ATOM 1731 O O . VAL B 1 98 ? -0.334 -11.617 11.227 1 97.5 98 VAL B O 1
ATOM 1734 N N . VAL B 1 99 ? -0.158 -13.109 9.578 1 97.75 99 VAL B N 1
ATOM 1735 C CA . VAL B 1 99 ? 0.942 -12.398 8.938 1 97.75 99 VAL B CA 1
ATOM 1736 C C . VAL B 1 99 ? 0.489 -10.992 8.539 1 97.75 99 VAL B C 1
ATOM 1738 O O . VAL B 1 99 ? 1.187 -10.016 8.805 1 97.75 99 VAL B O 1
ATOM 1741 N N . GLN B 1 100 ? -0.702 -10.961 7.941 1 97.88 100 GLN B N 1
ATOM 1742 C CA . GLN B 1 100 ? -1.23 -9.664 7.516 1 97.88 100 GLN B CA 1
ATOM 1743 C C . GLN B 1 100 ? -1.468 -8.75 8.711 1 97.88 100 GLN B C 1
ATOM 1745 O O . GLN B 1 100 ? -1.238 -7.539 8.625 1 97.88 100 GLN B O 1
ATOM 1750 N N . ALA B 1 101 ? -1.91 -9.281 9.844 1 97.75 101 ALA B N 1
ATOM 1751 C CA . ALA B 1 101 ? -2.15 -8.492 11.047 1 97.75 101 ALA B CA 1
ATOM 1752 C C . ALA B 1 101 ? -0.847 -7.91 11.594 1 97.75 101 ALA B C 1
ATOM 1754 O O . ALA B 1 101 ? -0.804 -6.754 12.016 1 97.75 101 ALA B O 1
ATOM 1755 N N . VAL B 1 102 ? 0.179 -8.695 11.562 1 97.81 102 VAL B N 1
ATOM 1756 C CA . VAL B 1 102 ? 1.488 -8.25 12.023 1 97.81 102 VAL B CA 1
ATOM 1757 C C . VAL B 1 102 ? 2.006 -7.137 11.125 1 97.81 102 VAL B C 1
ATOM 1759 O O . VAL B 1 102 ? 2.443 -6.09 11.602 1 97.81 102 VAL B O 1
ATOM 1762 N N . ILE B 1 103 ? 1.883 -7.383 9.82 1 98 103 ILE B N 1
ATOM 1763 C CA . ILE B 1 103 ? 2.34 -6.391 8.852 1 98 103 ILE B CA 1
ATOM 1764 C C . ILE B 1 103 ? 1.533 -5.102 9.016 1 98 103 ILE B C 1
ATOM 1766 O O . ILE B 1 103 ? 2.092 -4.004 8.992 1 98 103 ILE B O 1
ATOM 1770 N N . PHE B 1 104 ? 0.289 -5.25 9.164 1 97.5 104 PHE B N 1
ATOM 1771 C CA . PHE B 1 104 ? -0.577 -4.098 9.359 1 97.5 104 PHE B CA 1
ATOM 1772 C C . PHE B 1 104 ? -0.177 -3.328 10.617 1 97.5 104 PHE B C 1
ATOM 1774 O O . PHE B 1 104 ? -0.061 -2.1 10.586 1 97.5 104 PHE B O 1
ATOM 1781 N N . GLY B 1 105 ? 0.008 -4.043 11.703 1 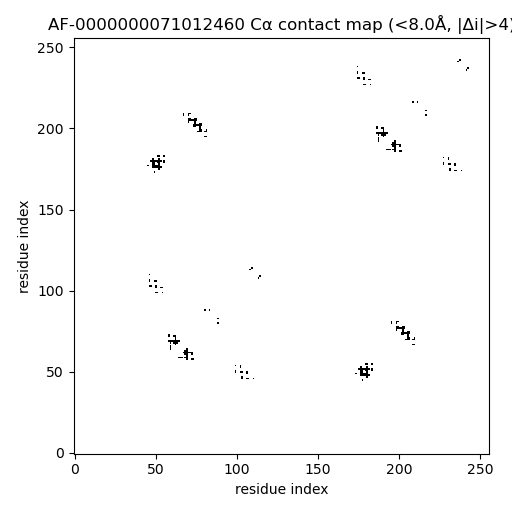95.94 105 GLY B N 1
ATOM 1782 C CA . GLY B 1 105 ? 0.413 -3.414 12.953 1 95.94 105 GLY B CA 1
ATOM 1783 C C . GLY B 1 105 ? 1.723 -2.656 12.836 1 95.94 105 GLY B C 1
ATOM 1784 O O . GLY B 1 105 ? 1.832 -1.523 13.312 1 95.94 105 GLY B O 1
ATOM 1785 N N . LEU B 1 106 ? 2.732 -3.254 12.203 1 95.62 106 LEU B N 1
ATOM 1786 C CA . LEU B 1 106 ? 4.039 -2.633 12.023 1 95.62 106 LEU B CA 1
ATOM 1787 C C . LEU B 1 106 ? 3.936 -1.395 11.141 1 95.62 106 LEU B C 1
ATOM 1789 O O . LEU B 1 106 ? 4.562 -0.371 11.422 1 95.62 106 LEU B O 1
ATOM 1793 N N . THR B 1 107 ? 3.113 -1.466 10.086 1 96.12 107 THR B N 1
ATOM 1794 C CA . THR B 1 107 ? 2.9 -0.342 9.18 1 96.12 107 THR B CA 1
ATOM 1795 C C . THR B 1 107 ? 2.178 0.797 9.898 1 96.12 107 THR B C 1
ATOM 1797 O O . THR B 1 107 ? 2.525 1.967 9.719 1 96.12 107 THR B O 1
ATOM 1800 N N . ALA B 1 108 ? 1.257 0.373 10.672 1 94.19 108 ALA B N 1
ATOM 1801 C CA . ALA B 1 108 ? 0.506 1.355 11.453 1 94.19 108 ALA B CA 1
ATOM 1802 C C . ALA B 1 108 ? 1.421 2.104 12.414 1 94.19 108 ALA B C 1
ATOM 1804 O O . ALA B 1 108 ? 1.346 3.33 12.531 1 94.19 108 ALA B O 1
ATOM 1805 N N . LEU B 1 109 ? 2.287 1.3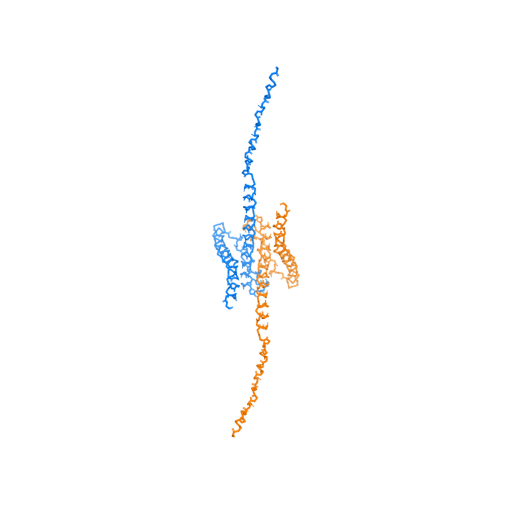33 13.055 1 92 109 LEU B N 1
ATOM 1806 C CA . LEU B 1 109 ? 3.234 1.923 14 1 92 109 LEU B CA 1
ATOM 1807 C C . LEU B 1 109 ? 4.215 2.842 13.273 1 92 109 LEU B C 1
ATOM 1809 O O . LEU B 1 109 ? 4.496 3.947 13.742 1 92 109 LEU B O 1
ATOM 1813 N N . ALA B 1 110 ? 4.727 2.359 12.172 1 90.12 110 ALA B N 1
ATOM 1814 C CA . ALA B 1 110 ? 5.691 3.133 11.398 1 90.12 110 ALA B CA 1
ATOM 1815 C C . ALA B 1 110 ? 5.074 4.43 10.891 1 90.12 110 ALA B C 1
ATOM 1817 O O . ALA B 1 110 ? 5.73 5.473 10.859 1 90.12 110 ALA B O 1
ATOM 1818 N N . ARG B 1 111 ? 3.885 4.402 10.516 1 85.81 111 ARG B N 1
ATOM 1819 C CA . ARG B 1 111 ? 3.201 5.574 9.977 1 85.81 111 ARG B CA 1
ATOM 1820 C C . ARG B 1 111 ? 2.822 6.551 11.078 1 85.81 111 ARG B C 1
ATOM 1822 O O . ARG B 1 111 ? 2.76 7.762 10.859 1 85.81 111 ARG B O 1
ATOM 1829 N N . GLY B 1 112 ? 2.518 5.98 12.156 1 79.31 112 GLY B N 1
ATOM 1830 C CA . GLY B 1 112 ? 2.191 6.828 13.297 1 79.31 112 GLY B CA 1
ATOM 1831 C C . GLY B 1 112 ? 3.416 7.375 14 1 79.31 112 GLY B C 1
ATOM 1832 O O . GLY B 1 112 ? 3.459 8.555 14.359 1 79.31 112 GLY B O 1
ATOM 1833 N N . ARG B 1 113 ? 4.215 6.531 14.266 1 70 113 ARG B N 1
ATOM 1834 C CA . ARG B 1 113 ? 5.43 6.883 14.992 1 70 113 ARG B CA 1
ATOM 1835 C C . ARG B 1 113 ? 6.32 7.797 14.156 1 70 113 ARG B C 1
ATOM 1837 O O . ARG B 1 113 ? 6.914 8.742 14.68 1 70 113 ARG B O 1
ATOM 1844 N N . LEU B 1 114 ? 6.527 7.297 12.969 1 58.16 114 LEU B N 1
ATOM 1845 C CA . LEU B 1 114 ? 7.344 8.156 12.117 1 58.16 114 LEU B CA 1
ATOM 1846 C C . LEU B 1 114 ? 6.848 9.602 12.172 1 58.16 114 LEU B C 1
ATOM 1848 O O . LEU B 1 114 ? 7.652 10.531 12.211 1 58.16 114 LEU B O 1
ATOM 1852 N N . LEU B 1 115 ? 5.539 9.578 12.25 1 57 115 LEU B N 1
ATOM 1853 C CA . LEU B 1 115 ? 4.965 10.914 12.391 1 57 115 LEU B CA 1
ATOM 1854 C C . LEU B 1 115 ? 5.387 11.555 13.711 1 57 115 LEU B C 1
ATOM 1856 O O . LEU B 1 115 ? 5.789 12.719 13.742 1 57 115 LEU B O 1
ATOM 1860 N N . LEU B 1 116 ? 5.363 10.734 14.766 1 61.91 116 LEU B N 1
ATOM 1861 C CA . LEU B 1 116 ? 5.707 11.273 16.078 1 61.91 116 LEU B CA 1
ATOM 1862 C C . LEU B 1 116 ? 7.195 11.586 16.172 1 61.91 116 LEU B C 1
ATOM 1864 O O . LEU B 1 116 ? 7.586 12.609 16.734 1 61.91 116 LEU B O 1
ATOM 1868 N N . THR B 1 117 ? 7.988 10.75 15.617 1 60.47 117 THR B N 1
ATOM 1869 C CA . THR B 1 117 ? 9.438 10.914 15.648 1 60.47 117 THR B CA 1
ATOM 1870 C C . THR B 1 117 ? 9.859 12.117 14.805 1 60.47 117 THR B C 1
ATOM 1872 O O . THR B 1 117 ? 10.719 12.898 15.219 1 60.47 117 THR B O 1
ATOM 1875 N N . ILE B 1 118 ? 9.281 12.297 13.75 1 55.28 118 ILE B N 1
ATOM 1876 C CA . ILE B 1 118 ? 9.57 13.453 12.906 1 55.28 118 ILE B CA 1
ATOM 1877 C C . ILE B 1 118 ? 9.211 14.734 13.648 1 55.28 118 ILE B C 1
ATOM 1879 O O . ILE B 1 118 ? 9.969 15.711 13.617 1 55.28 118 ILE B O 1
ATOM 1883 N N . LEU B 1 119 ? 8.141 14.578 14.344 1 57.97 119 LEU B N 1
ATOM 1884 C CA . LEU B 1 119 ? 7.695 15.719 15.133 1 57.97 119 LEU B CA 1
ATOM 1885 C C . LEU B 1 119 ? 8.672 16.016 16.266 1 57.97 119 LEU B C 1
ATOM 1887 O O . LEU B 1 119 ? 8.969 17.172 16.547 1 57.97 119 LEU B O 1
ATOM 1891 N N . ASP B 1 120 ? 9.203 15.062 16.875 1 61.75 120 ASP B N 1
ATOM 1892 C CA . ASP B 1 120 ? 10.125 15.188 18 1 61.75 120 ASP B CA 1
ATOM 1893 C C . ASP B 1 120 ? 11.5 15.672 17.531 1 61.75 120 ASP B C 1
ATOM 1895 O O . ASP B 1 120 ? 12.117 16.516 18.188 1 61.75 120 ASP B O 1
ATOM 1899 N N . LEU B 1 121 ? 12 15.148 16.5 1 58.03 121 LEU B N 1
ATOM 1900 C CA . LEU B 1 121 ? 13.297 15.523 15.953 1 58.03 121 LEU B CA 1
ATOM 1901 C C . LEU B 1 121 ? 13.297 17 15.539 1 58.03 121 LEU B C 1
ATOM 1903 O O . LEU B 1 121 ? 14.305 17.688 15.703 1 58.03 121 LEU B O 1
ATOM 1907 N N . THR B 1 122 ? 12.258 17.375 15.047 1 53.94 122 THR B N 1
ATOM 1908 C CA . THR B 1 122 ? 12.117 18.766 14.656 1 53.94 122 THR B CA 1
ATOM 1909 C C . THR B 1 122 ? 12.094 19.672 15.883 1 53.94 122 THR B C 1
ATOM 1911 O O . THR B 1 122 ? 12.656 20.766 15.867 1 53.94 122 THR B O 1
ATOM 1914 N N . LYS B 1 123 ? 11.523 19.266 16.922 1 60.44 123 LYS B N 1
ATOM 1915 C CA . LYS B 1 123 ? 11.461 20.016 18.172 1 60.44 123 LYS B CA 1
ATOM 1916 C C . LYS B 1 123 ? 12.836 20.078 18.828 1 60.44 123 LYS B C 1
ATOM 1918 O O . LYS B 1 123 ? 13.219 21.109 19.375 1 60.44 123 LYS B O 1
ATOM 1923 N N . GLY B 1 124 ? 13.484 18.906 18.844 1 57.94 124 GLY B N 1
ATOM 1924 C CA . GLY B 1 124 ? 14.797 18.859 19.484 1 57.94 124 GLY B CA 1
ATOM 1925 C C . GLY B 1 124 ? 15.828 19.719 18.781 1 57.94 124 GLY B C 1
ATOM 1926 O O . GLY B 1 124 ? 16.75 20.234 19.422 1 57.94 124 GLY B O 1
ATOM 1927 N N . ARG B 1 125 ? 15.828 19.859 17.594 1 58.53 125 ARG B N 1
ATOM 1928 C CA . ARG B 1 125 ? 16.781 20.688 16.859 1 58.53 125 ARG B CA 1
ATOM 1929 C C . ARG B 1 125 ? 16.562 22.172 17.156 1 58.53 125 ARG B C 1
ATOM 1931 O O . ARG B 1 125 ? 17.516 22.953 17.156 1 58.53 125 ARG B O 1
ATOM 1938 N N . ARG B 1 126 ? 15.398 22.422 17.641 1 53.59 126 ARG B N 1
ATOM 1939 C CA . ARG B 1 126 ? 15.117 23.812 17.953 1 53.59 126 ARG B CA 1
ATOM 1940 C C . ARG B 1 126 ? 15.719 24.203 19.297 1 53.59 126 ARG B C 1
ATOM 1942 O O . ARG B 1 126 ? 16 25.391 19.547 1 53.59 126 ARG B O 1
ATOM 1949 N N . HIS B 1 127 ? 15.883 23.297 20.141 1 53.38 127 HIS B N 1
ATOM 1950 C CA . HIS B 1 127 ? 16.359 23.625 21.484 1 53.38 127 HIS B CA 1
ATOM 1951 C C . HIS B 1 127 ? 17.875 23.438 21.594 1 53.38 127 HIS B C 1
ATOM 1953 O O . HIS B 1 127 ? 18.453 23.672 22.656 1 53.38 127 HIS B O 1
ATOM 1959 N N . GLY B 1 128 ? 18.484 22.875 20.562 1 44.78 128 GLY B N 1
ATOM 1960 C CA . GLY B 1 128 ? 19.938 22.828 20.688 1 44.78 128 GLY B CA 1
ATOM 1961 C C . GLY B 1 128 ? 20.656 23.875 19.859 1 44.78 128 GLY B C 1
ATOM 1962 O O . GLY B 1 128 ? 20.062 24.453 18.938 1 44.78 128 GLY B O 1
#

Organism: NCBI:txid2759526

Solvent-accessible surface area (backbone atoms only — not comparable to full-atom values): 13976 Å² total; per-residue (Å²): 136,83,80,76,75,79,76,72,78,80,76,74,75,71,73,70,76,73,71,75,64,72,60,65,59,52,52,50,49,49,50,52,48,49,49,52,50,50,52,50,47,49,52,48,51,50,36,50,25,26,27,45,14,49,56,51,48,51,47,31,55,74,17,69,72,33,71,67,38,26,31,47,52,47,13,51,50,11,49,52,53,68,69,43,54,71,69,57,44,52,51,50,49,52,51,51,51,51,52,49,49,52,42,33,52,53,44,44,45,50,60,49,42,50,50,50,50,53,53,46,55,58,51,53,58,66,76,98,137,82,80,77,75,78,77,70,80,77,74,73,76,71,73,70,76,74,72,76,64,71,59,65,59,52,54,49,49,49,49,52,50,49,50,51,50,50,52,50,48,50,51,48,50,50,35,49,24,27,27,44,14,51,56,51,47,52,47,30,55,74,15,69,71,33,70,66,38,27,31,47,52,46,13,52,50,12,48,52,53,67,70,43,54,72,69,56,45,50,52,50,48,53,51,50,51,50,52,49,48,51,42,34,50,52,43,44,45,50,60,49,41,49,49,50,51,54,53,47,55,58,52,52,57,68,77,100

Secondary structure (DSSP, 8-state):
---------------------SHHHHHHHHHHHHHHHHHHHHHHHHHHHHHHHHHHHHHHHHTTT-HHHHHHHHHHHHHHHHHS-HHHHHHHHHHHHHHHHHHHHHHHHHHHHHHHHHHHHHHHHHH-/---------------------SHHHHHHHHHHHHHHHHHHHHHHHHHHHHHHHHHHHHHHHHTTT-HHHHHHHHHHHHHHHHHS-HHHHHHHHHHHHHHHHHHHHHHHHHHHHHHHHHHHHHHHHHH-

Foldseek 3Di:
DDPPPPPPPPPPPPPPPPPPPPPVVVVVVVVVVVVVVVVVVVLLVVLLVVLVVVVLVVLCVCLVVDPVRSCVVVVVVVVPLVVDDPVVVVVVVVVVVVSSVVSSVVSSCCVVVVVVVVVVVVVVVVVD/DPPPPPPPPPPPPPPPPPPPPPPVVVVVVVVVVVVVVVVVVVLLVVLLVVLVVVVLVVLCVCLVVDPVRSCVVVVVVVVPLVVDDPVVVVVVVVVVVVSSVVSSVVSSCCVVVVVVVVVVVVVVVVVD

Radius of gyration: 34.54 Å; Cα contacts (8 Å, |Δi|>4): 153; chains: 2; bounding box: 119×102×63 Å

pLDDT: mean 81.39, std 19.0, range [39.38, 98.19]

Sequence (256 aa):
MSATHHLAPEIEWIAAPRTRGWRPDLGQAVADTSYVALRLSGWLLGTGLASLGVFALFFLMLGNFTPLGFFSHIGNLGTRFVAADEARRAAFMGQVHVVQAVIFGLTALARGRLLLTILDLTKGRRHGMSATHHLAPEIEWIAAPRTRGWRPDLGQAVADTSYVALRLSGWLLGTGLASLGVFALFFLMLGNFTPLGFFSHIGNLGTRFVAADEARRAAFMGQVHVVQAVIFGLTALARGRLLLTILDLTKGRRHG